Protein AF-A0A9P4KCJ0-F1 (afdb_monomer_lite)

Radius of gyration: 20.15 Å; chains: 1; bounding box: 47×46×48 Å

Foldseek 3Di:
DQWKDKDFDPDDPPDDDDDDDDTDGPDDDDDDPWDWDWFDDDDPDDDDDDDDDDDDQADVNDVLAHRNVVLVVVLVVVAQADEPPDDQQQVFLDPPRHDQQVLLFDDLVSRDWADGNPRDIDSSSPHPVNVVVSCVSSVHYYDYDDDDPDDDPVRCVSVDDPDDPPPSVVNRVVVVDDDDDDDHDIIMIDTD

Structure (mmCIF, N/CA/C/O backbone):
data_AF-A0A9P4KCJ0-F1
#
_entry.id   AF-A0A9P4KCJ0-F1
#
loop_
_atom_site.group_PDB
_atom_site.id
_atom_site.type_symbol
_atom_site.label_atom_id
_atom_site.label_alt_id
_atom_site.label_comp_id
_atom_site.label_asym_id
_atom_site.label_entity_id
_atom_site.label_seq_id
_atom_site.pdbx_PDB_ins_code
_atom_site.Cartn_x
_atom_site.Cartn_y
_atom_site.Cartn_z
_atom_site.occupancy
_atom_site.B_iso_or_equiv
_atom_site.auth_seq_id
_atom_site.auth_comp_id
_atom_site.auth_asym_id
_atom_site.auth_atom_id
_atom_site.pdbx_PDB_model_num
ATOM 1 N N . MET A 1 1 ? 22.077 -10.490 -1.089 1.00 61.84 1 MET A N 1
ATOM 2 C CA . MET A 1 1 ? 21.039 -11.107 -1.934 1.00 61.84 1 MET A CA 1
ATOM 3 C C . MET A 1 1 ? 20.254 -12.109 -1.106 1.00 61.84 1 MET A C 1
ATOM 5 O O . MET A 1 1 ? 20.818 -13.106 -0.649 1.00 61.84 1 MET A O 1
ATOM 9 N N . LEU A 1 2 ? 19.007 -11.752 -0.810 1.00 78.44 2 LEU A N 1
ATOM 10 C CA . LEU A 1 2 ? 18.065 -12.502 0.031 1.00 78.44 2 LEU A CA 1
ATOM 11 C C . LEU A 1 2 ? 17.101 -13.345 -0.793 1.00 78.44 2 LEU A C 1
ATOM 13 O O . LEU A 1 2 ? 16.672 -14.399 -0.349 1.00 78.44 2 LEU A O 1
ATOM 17 N N . GLY A 1 3 ? 16.820 -12.888 -2.003 1.00 82.94 3 GLY A N 1
ATOM 18 C CA . GLY A 1 3 ? 16.066 -13.578 -3.029 1.00 82.94 3 GLY A CA 1
ATOM 19 C C . GLY A 1 3 ? 16.117 -12.736 -4.296 1.00 82.94 3 GLY A C 1
ATOM 20 O O . GLY A 1 3 ? 16.389 -11.529 -4.233 1.00 82.94 3 GLY A O 1
ATOM 21 N N . SER A 1 4 ? 15.877 -13.378 -5.430 1.00 86.25 4 SER A N 1
ATOM 22 C CA . SER A 1 4 ? 15.763 -12.704 -6.714 1.00 86.25 4 SER A CA 1
ATOM 23 C C . SER A 1 4 ? 14.747 -13.398 -7.607 1.00 86.25 4 SER A C 1
ATOM 25 O O . SER A 1 4 ? 14.396 -14.565 -7.409 1.00 86.25 4 SER A O 1
ATOM 27 N N . VAL A 1 5 ? 14.237 -12.657 -8.584 1.00 86.19 5 VAL A N 1
ATOM 28 C CA . VAL A 1 5 ? 13.378 -13.200 -9.636 1.00 86.19 5 VAL A CA 1
ATOM 29 C C . VAL A 1 5 ? 13.796 -12.615 -10.976 1.00 86.19 5 VAL A C 1
ATOM 31 O O . VAL A 1 5 ? 13.931 -11.401 -11.122 1.00 86.19 5 VAL A O 1
ATOM 34 N N . GLY A 1 6 ? 14.016 -13.499 -11.948 1.00 85.81 6 GLY A N 1
ATOM 35 C CA . GLY A 1 6 ? 14.163 -13.133 -13.351 1.00 85.81 6 GLY A CA 1
ATOM 36 C C . GLY A 1 6 ? 12.787 -13.054 -14.008 1.00 85.81 6 GLY A C 1
ATOM 37 O O . GLY A 1 6 ? 11.997 -13.993 -13.925 1.00 85.81 6 GLY A O 1
ATOM 38 N N . VAL A 1 7 ? 12.493 -11.932 -14.646 1.00 82.50 7 VAL A N 1
ATOM 39 C CA . VAL A 1 7 ? 11.223 -11.586 -15.276 1.00 82.50 7 VAL A CA 1
ATOM 40 C C . VAL A 1 7 ? 11.483 -11.133 -16.696 1.00 82.50 7 VAL A C 1
ATOM 42 O O . VAL A 1 7 ? 11.923 -10.019 -16.918 1.00 82.50 7 VAL A O 1
ATOM 45 N N . ALA A 1 8 ? 11.126 -11.953 -17.668 1.00 81.75 8 ALA A N 1
ATOM 46 C CA . ALA A 1 8 ? 10.916 -11.558 -19.056 1.00 81.75 8 ALA A CA 1
ATOM 47 C C . ALA A 1 8 ? 10.237 -10.173 -19.214 1.00 81.75 8 ALA A C 1
ATOM 49 O O . ALA A 1 8 ? 9.017 -10.073 -19.092 1.00 81.75 8 ALA A O 1
ATOM 50 N N . SER A 1 9 ? 10.994 -9.117 -19.531 1.00 77.94 9 SER A N 1
ATOM 51 C CA . SER A 1 9 ? 10.459 -7.865 -20.075 1.00 77.94 9 SER A CA 1
ATOM 52 C C . SER A 1 9 ? 9.714 -8.145 -21.365 1.00 77.94 9 SER A C 1
ATOM 54 O O . SER A 1 9 ? 10.171 -8.888 -22.219 1.00 77.94 9 SER A O 1
ATOM 56 N N . LYS A 1 10 ? 8.577 -7.499 -21.549 1.00 80.94 10 LYS A N 1
ATOM 57 C CA . LYS A 1 10 ? 7.897 -7.393 -22.841 1.00 80.94 10 LYS A CA 1
ATOM 58 C C . LYS A 1 10 ? 7.801 -5.938 -23.287 1.00 80.94 10 LYS A C 1
ATOM 60 O O . LYS A 1 10 ? 7.078 -5.637 -24.230 1.00 80.94 10 LYS A O 1
ATOM 65 N N . ALA A 1 11 ? 8.519 -5.044 -22.600 1.00 80.81 11 ALA A N 1
ATOM 66 C CA . ALA A 1 11 ? 8.380 -3.609 -22.757 1.00 80.81 11 ALA A CA 1
ATOM 67 C C . ALA A 1 11 ? 8.664 -3.178 -24.200 1.00 80.81 11 ALA A C 1
ATOM 69 O O . ALA A 1 11 ? 9.725 -3.441 -24.771 1.00 80.81 11 ALA A O 1
ATOM 70 N N . THR A 1 12 ? 7.705 -2.467 -24.771 1.00 83.31 12 THR A N 1
ATOM 71 C CA . THR A 1 12 ? 7.774 -1.844 -26.089 1.00 83.31 12 THR A CA 1
ATOM 72 C C . THR A 1 12 ? 7.893 -0.335 -25.912 1.00 83.31 12 THR A C 1
ATOM 74 O O . THR A 1 12 ? 7.368 0.266 -24.973 1.00 83.31 12 THR A O 1
ATOM 77 N N . ARG A 1 13 ? 8.626 0.321 -26.817 1.00 83.50 13 ARG A N 1
ATOM 78 C CA . ARG A 1 13 ? 8.803 1.774 -26.744 1.00 83.50 13 ARG A CA 1
ATOM 79 C C . ARG A 1 13 ? 7.445 2.474 -26.859 1.00 83.50 13 ARG A C 1
ATOM 81 O O . ARG A 1 13 ? 6.777 2.342 -27.878 1.00 83.50 13 ARG A O 1
ATOM 88 N N . GLY A 1 14 ? 7.128 3.307 -25.869 1.00 85.31 14 GLY A N 1
ATOM 89 C CA . GLY A 1 14 ? 5.922 4.137 -25.858 1.00 85.31 14 GLY A CA 1
ATOM 90 C C . GLY A 1 14 ? 4.687 3.461 -25.265 1.00 85.31 14 GLY A C 1
ATOM 91 O O . GLY A 1 14 ? 3.635 4.095 -25.235 1.00 85.31 14 GLY A O 1
ATOM 92 N N . GLU A 1 15 ? 4.802 2.227 -24.769 1.00 87.06 15 GLU A N 1
ATOM 93 C CA . GLU A 1 15 ? 3.713 1.527 -24.088 1.00 87.06 15 GLU A CA 1
ATOM 94 C C . GLU A 1 15 ? 4.096 1.248 -22.631 1.00 87.06 15 GLU A C 1
ATOM 96 O O . GLU A 1 15 ? 5.215 0.832 -22.330 1.00 87.06 15 GLU A O 1
ATOM 101 N N . MET A 1 16 ? 3.154 1.486 -21.718 1.00 82.81 16 MET A N 1
ATOM 102 C CA . MET A 1 16 ? 3.296 1.100 -20.316 1.00 82.81 16 MET A CA 1
ATOM 103 C C . MET A 1 16 ? 2.910 -0.367 -20.157 1.00 82.81 16 MET A C 1
ATOM 105 O O . MET A 1 16 ? 1.877 -0.792 -20.677 1.00 82.81 16 MET A O 1
ATOM 109 N N . MET A 1 17 ? 3.716 -1.123 -19.416 1.00 86.50 17 MET A N 1
ATOM 110 C CA . MET A 1 17 ? 3.435 -2.518 -19.093 1.00 86.50 17 MET A CA 1
ATOM 111 C C . MET A 1 17 ? 3.568 -2.762 -17.598 1.00 86.50 17 MET A C 1
ATOM 113 O O . MET A 1 17 ? 4.541 -2.332 -16.978 1.00 86.50 17 MET A O 1
ATOM 117 N N . ASP A 1 18 ? 2.602 -3.498 -17.061 1.00 85.50 18 ASP A N 1
ATOM 118 C CA . ASP A 1 18 ? 2.559 -3.874 -15.657 1.00 85.50 18 ASP A CA 1
ATOM 119 C C . ASP A 1 18 ? 3.253 -5.229 -15.465 1.00 85.50 18 ASP A C 1
ATOM 121 O O . ASP A 1 18 ? 3.044 -6.169 -16.236 1.00 85.50 18 ASP A O 1
ATOM 125 N N . TYR A 1 19 ? 4.063 -5.341 -14.412 1.00 85.31 19 TYR A N 1
ATOM 126 C CA . TYR A 1 19 ? 4.725 -6.585 -14.025 1.00 85.31 19 TYR A CA 1
ATOM 127 C C . TYR A 1 19 ? 4.349 -6.930 -12.587 1.00 85.31 19 TYR A C 1
ATOM 129 O O . TYR A 1 19 ? 4.562 -6.130 -11.678 1.00 85.31 19 TYR A O 1
ATOM 137 N N . LEU A 1 20 ? 3.821 -8.138 -12.385 1.00 85.31 20 LEU A N 1
ATOM 138 C CA . LEU A 1 20 ? 3.510 -8.688 -11.069 1.00 85.31 20 LEU A CA 1
ATOM 139 C C . LEU A 1 20 ? 4.213 -10.035 -10.907 1.00 85.31 20 LEU A C 1
ATOM 141 O O . LEU A 1 20 ? 4.031 -10.946 -11.711 1.00 85.31 20 LEU A O 1
ATOM 145 N N . PHE A 1 21 ? 5.007 -10.164 -9.854 1.00 86.19 21 PHE A N 1
ATOM 146 C CA . PHE A 1 21 ? 5.760 -11.374 -9.536 1.00 86.19 21 PHE A CA 1
ATOM 147 C C . PHE A 1 21 ? 5.919 -11.488 -8.020 1.00 86.19 21 PHE A C 1
ATOM 149 O O . PHE A 1 21 ? 5.812 -10.511 -7.279 1.00 86.19 21 PHE A O 1
ATOM 156 N N . THR A 1 22 ? 6.176 -12.704 -7.550 1.00 85.81 22 THR A N 1
ATOM 157 C CA . THR A 1 22 ? 6.411 -12.988 -6.134 1.00 85.81 22 THR A CA 1
ATOM 158 C C . THR A 1 22 ? 7.899 -13.182 -5.891 1.00 85.81 22 THR A C 1
ATOM 160 O O . THR A 1 22 ? 8.511 -14.084 -6.458 1.00 85.81 22 THR A O 1
ATOM 163 N N . LEU A 1 23 ? 8.469 -12.364 -5.009 1.00 85.31 23 LEU A N 1
ATOM 164 C CA . LEU A 1 23 ? 9.817 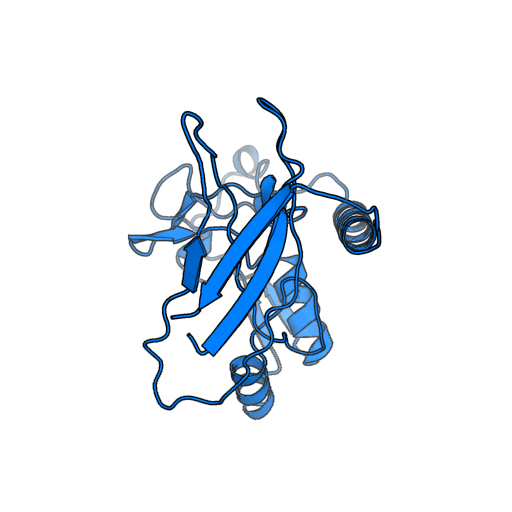-12.566 -4.487 1.00 85.31 23 LEU A CA 1
ATOM 165 C C . LEU A 1 23 ? 9.751 -13.514 -3.289 1.00 85.31 23 LEU A C 1
ATOM 167 O O . LEU A 1 23 ? 9.031 -13.262 -2.324 1.00 85.31 23 LEU A O 1
ATOM 171 N N . THR A 1 24 ? 10.501 -14.613 -3.355 1.00 85.56 24 THR A N 1
ATOM 172 C CA . THR A 1 24 ? 10.647 -15.549 -2.234 1.00 85.56 24 THR A CA 1
ATOM 173 C C . THR A 1 24 ? 12.043 -15.391 -1.658 1.00 85.56 24 THR A C 1
ATOM 175 O O . THR A 1 24 ? 13.026 -15.542 -2.378 1.00 85.56 24 THR A O 1
ATOM 178 N N . SER A 1 25 ? 12.131 -15.077 -0.366 1.00 86.19 25 SER A N 1
ATOM 179 C CA . SER A 1 25 ? 13.420 -15.039 0.323 1.00 86.19 25 SER A CA 1
ATOM 180 C C . SER A 1 25 ? 13.956 -16.462 0.480 1.00 86.19 25 SER A C 1
ATOM 182 O O . SER A 1 25 ? 13.258 -17.336 0.992 1.00 86.19 25 SER A O 1
ATOM 184 N N . GLU A 1 26 ? 15.194 -16.696 0.064 1.00 86.62 26 GLU A N 1
ATOM 185 C CA . GLU A 1 26 ? 15.893 -17.980 0.197 1.00 86.62 26 GLU A CA 1
ATOM 186 C C . GLU A 1 26 ? 16.438 -18.196 1.613 1.00 86.62 26 GLU A C 1
ATOM 188 O O . GLU A 1 26 ? 16.715 -19.321 2.029 1.00 86.62 26 GLU A O 1
ATOM 193 N N . LYS A 1 27 ? 16.610 -17.103 2.359 1.00 84.44 27 LYS A N 1
ATOM 194 C CA . LYS A 1 27 ? 17.095 -17.107 3.737 1.00 84.44 27 LYS A CA 1
ATOM 195 C C . LYS A 1 27 ? 16.467 -15.979 4.538 1.00 84.44 27 LYS A C 1
ATOM 197 O O . LYS A 1 27 ? 16.116 -14.934 3.991 1.00 84.44 27 LYS A O 1
ATOM 202 N N . GLU A 1 28 ? 16.377 -16.181 5.842 1.00 83.56 28 GLU A N 1
ATOM 203 C CA . GLU A 1 28 ? 16.094 -15.105 6.783 1.00 83.56 28 GLU A CA 1
ATOM 204 C C . GLU A 1 28 ? 17.396 -14.368 7.110 1.00 83.56 28 GLU A C 1
ATOM 206 O O . GLU A 1 28 ? 18.467 -14.971 7.217 1.00 83.56 28 GLU A O 1
ATOM 211 N N . VAL A 1 29 ? 17.307 -13.051 7.247 1.00 82.38 29 VAL A N 1
ATOM 212 C CA . VAL A 1 29 ? 18.406 -12.204 7.711 1.00 82.38 29 VAL A CA 1
ATOM 213 C C . VAL A 1 29 ? 17.922 -11.326 8.844 1.00 82.38 29 VAL A C 1
ATOM 215 O O . VAL A 1 29 ? 16.787 -10.854 8.851 1.00 82.38 29 VAL A O 1
ATOM 218 N N . GLU A 1 30 ? 18.811 -11.110 9.804 1.00 82.06 30 GLU A N 1
ATOM 219 C CA . GLU A 1 30 ? 18.562 -10.201 10.909 1.00 82.06 30 GLU A CA 1
ATOM 220 C C . GLU A 1 30 ? 18.734 -8.746 10.457 1.00 82.06 30 GLU A C 1
ATOM 222 O O . GLU A 1 30 ? 19.684 -8.398 9.755 1.00 82.06 30 GLU A O 1
ATOM 227 N N . GLY A 1 31 ? 17.830 -7.880 10.916 1.00 82.38 31 GLY A N 1
ATOM 228 C CA . GLY A 1 31 ? 17.873 -6.443 10.656 1.00 82.38 31 GLY A CA 1
ATOM 229 C C . GLY A 1 31 ? 16.955 -5.978 9.524 1.00 82.38 31 GLY A C 1
ATOM 230 O O . GLY A 1 31 ? 16.383 -6.760 8.770 1.00 82.38 31 GLY A O 1
ATOM 231 N N . VAL A 1 32 ? 16.791 -4.656 9.438 1.00 83.81 32 VAL A N 1
ATOM 232 C CA . VAL A 1 32 ? 15.853 -3.988 8.514 1.00 83.81 32 VAL A CA 1
ATOM 233 C C . VAL A 1 32 ? 16.538 -3.360 7.296 1.00 83.81 32 VAL A C 1
ATOM 235 O O . VAL A 1 32 ? 15.867 -2.831 6.417 1.00 83.81 32 VAL A O 1
ATOM 238 N N . ASN A 1 33 ? 17.872 -3.395 7.238 1.00 86.94 33 ASN A N 1
ATOM 239 C CA . ASN A 1 33 ? 18.650 -2.771 6.169 1.00 86.94 33 ASN A CA 1
ATOM 240 C C . ASN A 1 33 ? 18.813 -3.717 4.971 1.00 86.94 33 ASN A C 1
ATOM 242 O O . ASN A 1 33 ? 19.910 -4.206 4.712 1.00 86.94 33 ASN A O 1
ATOM 246 N N . ASN A 1 34 ? 17.702 -3.974 4.282 1.00 86.00 34 ASN A N 1
ATOM 247 C CA . ASN A 1 34 ? 17.622 -4.894 3.148 1.00 86.00 34 ASN A CA 1
ATOM 248 C C . ASN A 1 34 ? 17.100 -4.130 1.917 1.00 86.00 34 ASN A C 1
ATOM 250 O O . ASN A 1 34 ? 15.883 -4.038 1.725 1.00 86.00 34 ASN A O 1
ATOM 254 N N . PRO A 1 35 ? 17.980 -3.481 1.136 1.00 85.56 35 PRO A N 1
ATOM 255 C CA . PRO A 1 35 ? 17.567 -2.682 -0.010 1.00 85.56 35 PRO A CA 1
ATOM 256 C C . PRO A 1 35 ? 16.895 -3.513 -1.108 1.00 85.56 35 PRO A C 1
ATOM 258 O O . PRO A 1 35 ? 17.355 -4.587 -1.491 1.00 85.56 35 PRO A O 1
ATOM 261 N N . PHE A 1 36 ? 15.820 -2.960 -1.666 1.00 84.94 36 PHE A N 1
ATOM 262 C CA . PHE A 1 36 ? 15.227 -3.429 -2.913 1.00 84.94 36 PHE A CA 1
ATOM 263 C C . PHE A 1 36 ? 15.976 -2.810 -4.097 1.00 84.94 36 PHE A C 1
ATOM 265 O O . PHE A 1 36 ? 16.203 -1.599 -4.130 1.00 84.94 36 PHE A O 1
ATOM 272 N N . SER A 1 37 ? 16.357 -3.634 -5.066 1.00 86.19 37 SER A N 1
ATOM 273 C CA . SER A 1 37 ? 17.103 -3.228 -6.252 1.00 86.19 37 SER A CA 1
ATOM 274 C C . SER A 1 37 ? 16.519 -3.841 -7.522 1.00 86.19 37 SER A C 1
ATOM 276 O O . SER A 1 37 ? 16.040 -4.972 -7.540 1.00 86.19 37 SER A O 1
ATOM 278 N N . ILE A 1 38 ? 16.571 -3.063 -8.599 1.00 85.44 38 ILE A N 1
ATOM 279 C CA . ILE A 1 38 ? 16.164 -3.477 -9.940 1.00 85.44 38 ILE A CA 1
ATOM 280 C C . ILE A 1 38 ? 17.418 -3.528 -10.799 1.00 85.44 38 ILE A C 1
ATOM 282 O O . ILE A 1 38 ? 18.127 -2.524 -10.894 1.00 85.44 38 ILE A O 1
ATOM 286 N N . THR A 1 39 ? 17.694 -4.676 -11.412 1.00 85.81 39 THR A N 1
ATOM 287 C CA . THR A 1 39 ? 18.865 -4.884 -12.263 1.00 85.81 39 THR A CA 1
ATOM 288 C C . THR A 1 39 ? 18.420 -5.280 -13.671 1.00 85.81 39 THR A C 1
ATOM 290 O O . THR A 1 39 ? 17.513 -6.082 -13.889 1.00 85.81 39 THR A O 1
ATOM 293 N N . PHE A 1 40 ? 19.015 -4.654 -14.679 1.00 82.81 40 PHE A N 1
ATOM 294 C CA . PHE A 1 40 ? 18.687 -4.930 -16.072 1.00 82.81 40 PHE A CA 1
ATOM 295 C C . PHE A 1 40 ? 19.918 -4.711 -16.939 1.00 82.81 40 PHE A C 1
ATOM 297 O O . PHE A 1 40 ? 20.656 -3.743 -16.754 1.00 82.81 40 PHE A O 1
ATOM 304 N N . ASP A 1 41 ? 20.114 -5.606 -17.901 1.00 79.56 41 ASP A N 1
ATOM 305 C CA . ASP A 1 41 ? 21.178 -5.485 -18.885 1.00 79.56 41 ASP A CA 1
ATOM 306 C C . ASP A 1 41 ? 20.628 -4.779 -20.123 1.00 79.56 41 ASP A C 1
ATOM 308 O O . ASP A 1 41 ? 19.810 -5.320 -20.869 1.00 79.56 41 ASP A O 1
ATOM 312 N N . VAL A 1 42 ? 21.082 -3.550 -20.354 1.00 71.50 42 VAL A N 1
ATOM 313 C CA . VAL A 1 42 ? 20.804 -2.806 -21.585 1.00 71.50 42 VAL A CA 1
ATOM 314 C C . VAL A 1 42 ? 22.115 -2.481 -22.281 1.00 71.50 42 VAL A C 1
ATOM 316 O O . VAL A 1 42 ? 23.054 -2.001 -21.654 1.00 71.50 42 VAL A O 1
ATOM 319 N N . ALA A 1 43 ? 22.184 -2.757 -23.584 1.00 70.44 43 ALA A N 1
ATOM 320 C CA . ALA A 1 43 ? 23.329 -2.368 -24.401 1.00 70.44 43 ALA A CA 1
ATOM 321 C C . ALA A 1 43 ? 23.296 -0.851 -24.671 1.00 70.44 43 ALA A C 1
ATOM 323 O O . ALA A 1 43 ? 23.972 -0.088 -23.992 1.00 70.44 43 ALA A O 1
ATOM 324 N N . ASP A 1 44 ? 22.447 -0.417 -25.610 1.00 70.75 44 ASP A N 1
ATOM 325 C CA . ASP A 1 44 ? 22.353 0.979 -26.076 1.00 70.75 44 ASP A CA 1
ATOM 326 C C . ASP A 1 44 ? 20.935 1.573 -25.909 1.00 70.75 44 ASP A C 1
ATOM 328 O O . ASP A 1 44 ? 20.543 2.515 -26.603 1.00 70.75 44 ASP A O 1
ATOM 332 N N . SER A 1 45 ? 20.118 1.001 -25.021 1.00 75.19 45 SER A N 1
ATOM 333 C CA . SER A 1 45 ? 18.722 1.402 -24.787 1.00 75.19 45 SER A CA 1
ATOM 334 C C . SER A 1 45 ? 18.479 1.860 -23.350 1.00 75.19 45 SER A C 1
ATOM 336 O O . SER A 1 45 ? 19.227 1.512 -22.444 1.00 75.19 45 SER A O 1
ATOM 338 N N . SER A 1 46 ? 17.399 2.609 -23.131 1.00 79.69 46 SER A N 1
ATOM 339 C CA . SER A 1 46 ? 16.923 3.013 -21.804 1.00 79.69 46 SER A CA 1
ATOM 340 C C . SER A 1 46 ? 15.569 2.375 -21.490 1.00 79.69 46 SER A C 1
ATOM 342 O O . SER A 1 46 ? 14.783 2.106 -22.402 1.00 79.69 46 SER A O 1
ATOM 344 N N . LEU A 1 47 ? 15.302 2.162 -20.202 1.00 83.00 47 LEU A N 1
ATOM 345 C CA . LEU A 1 47 ? 14.004 1.754 -19.671 1.00 83.00 47 LEU A CA 1
ATOM 346 C C . LEU A 1 47 ? 13.517 2.816 -18.688 1.00 83.00 47 LEU A C 1
ATOM 348 O O . LEU A 1 47 ? 14.292 3.281 -17.851 1.00 83.00 47 LEU A O 1
ATOM 352 N N . ASP A 1 48 ? 12.237 3.159 -18.790 1.00 86.12 48 ASP A N 1
ATOM 353 C CA . ASP A 1 48 ? 11.557 4.034 -17.844 1.00 86.12 48 ASP A CA 1
ATOM 354 C C . ASP A 1 48 ? 10.729 3.170 -16.891 1.00 86.12 48 ASP A C 1
ATOM 356 O O . ASP A 1 48 ? 9.976 2.296 -17.324 1.00 86.12 48 ASP A O 1
ATOM 360 N N . PHE A 1 49 ? 10.865 3.416 -15.590 1.00 86.75 49 PHE A N 1
ATOM 361 C CA . PHE A 1 49 ? 10.101 2.724 -14.557 1.00 86.75 49 PHE A CA 1
ATOM 362 C C . PHE A 1 49 ? 9.149 3.700 -13.879 1.00 86.75 49 PHE A C 1
ATOM 364 O O . PHE A 1 49 ? 9.506 4.846 -13.604 1.00 86.75 49 PHE A O 1
ATOM 371 N N . ASN A 1 50 ? 7.946 3.230 -13.569 1.00 86.50 50 ASN A N 1
ATOM 372 C CA . ASN A 1 50 ? 6.964 3.984 -12.805 1.00 86.50 50 ASN A CA 1
ATOM 373 C C . ASN A 1 50 ? 6.178 3.036 -11.891 1.00 86.50 50 ASN A C 1
ATOM 375 O O . ASN A 1 50 ? 6.084 1.848 -12.188 1.00 86.50 50 ASN A O 1
ATOM 379 N N . LEU A 1 51 ? 5.622 3.567 -10.797 1.00 85.69 51 LEU A N 1
ATOM 380 C CA . LEU A 1 51 ? 4.774 2.837 -9.839 1.00 85.69 51 LEU A CA 1
ATOM 381 C C . LEU A 1 51 ? 5.392 1.524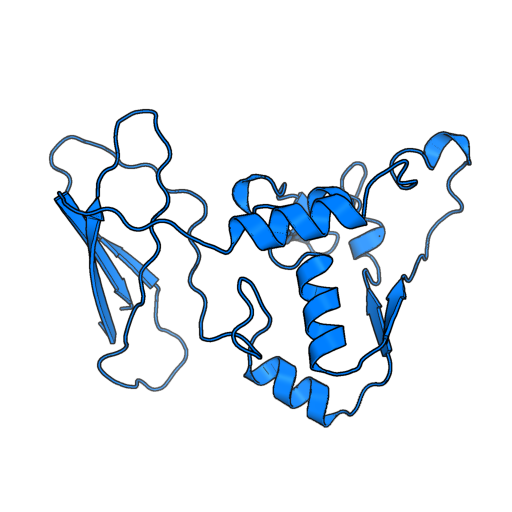 -9.330 1.00 85.69 51 LEU A C 1
ATOM 383 O O . LEU A 1 51 ? 4.767 0.467 -9.328 1.00 85.69 51 LEU A O 1
ATOM 387 N N . ILE A 1 52 ? 6.644 1.603 -8.883 1.00 87.50 52 ILE A N 1
ATOM 388 C CA . ILE A 1 52 ? 7.334 0.469 -8.269 1.00 87.50 52 ILE A CA 1
ATOM 389 C C . ILE A 1 52 ? 6.761 0.245 -6.866 1.00 87.50 52 ILE A C 1
ATOM 391 O O . ILE A 1 52 ? 6.912 1.101 -5.995 1.00 87.50 52 ILE A O 1
ATOM 395 N N . GLY A 1 53 ? 6.155 -0.921 -6.640 1.00 84.69 53 GLY A N 1
ATOM 396 C CA . GLY A 1 53 ? 5.636 -1.340 -5.340 1.00 84.69 53 GLY A CA 1
ATOM 397 C C . GLY A 1 53 ? 6.239 -2.668 -4.888 1.00 84.69 53 GLY A C 1
ATOM 398 O O . GLY A 1 53 ? 6.360 -3.605 -5.674 1.00 84.69 53 GLY A O 1
ATOM 399 N N . HIS A 1 54 ? 6.590 -2.764 -3.606 1.00 84.88 54 HIS A N 1
ATOM 400 C CA . HIS A 1 54 ? 6.989 -4.016 -2.968 1.00 84.88 54 HIS A CA 1
ATOM 401 C C . HIS A 1 54 ? 6.171 -4.201 -1.694 1.00 84.88 54 HIS A C 1
ATOM 403 O O . HIS A 1 54 ? 6.344 -3.485 -0.708 1.00 84.88 54 HIS A O 1
ATOM 409 N N . LEU A 1 55 ? 5.243 -5.150 -1.749 1.00 86.31 55 LEU A N 1
ATOM 410 C CA . LEU A 1 55 ? 4.247 -5.372 -0.715 1.00 86.31 55 LEU A CA 1
ATOM 411 C C . LEU A 1 55 ? 4.508 -6.728 -0.043 1.00 86.31 55 LEU A C 1
ATOM 413 O O . LEU A 1 55 ? 4.605 -7.738 -0.744 1.00 86.31 55 LEU A O 1
ATOM 417 N N . PRO A 1 56 ? 4.626 -6.786 1.298 1.00 87.75 56 PRO A N 1
ATOM 418 C CA . PRO A 1 56 ? 4.652 -8.058 2.010 1.00 87.75 56 PRO A CA 1
ATOM 419 C C . PRO A 1 56 ? 3.275 -8.735 1.937 1.00 87.75 56 PRO A C 1
ATOM 421 O O . PRO A 1 56 ? 2.320 -8.197 1.372 1.00 87.75 56 PRO A O 1
ATOM 424 N N . ARG A 1 57 ? 3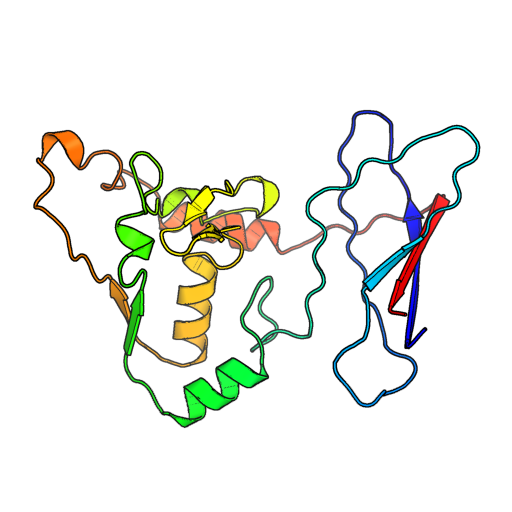.131 -9.909 2.567 1.00 88.50 57 ARG A N 1
ATOM 425 C CA . ARG A 1 57 ? 1.789 -10.452 2.810 1.00 88.50 57 ARG A CA 1
ATOM 426 C C . ARG A 1 57 ? 0.948 -9.437 3.582 1.00 88.50 57 ARG A C 1
ATOM 428 O O . ARG A 1 57 ? 1.384 -8.926 4.613 1.00 88.50 57 ARG A O 1
ATOM 435 N N . MET A 1 58 ? -0.255 -9.202 3.074 1.00 90.50 58 MET A N 1
ATOM 436 C CA . MET A 1 58 ? -1.217 -8.262 3.634 1.00 90.50 58 MET A CA 1
ATOM 437 C C . MET A 1 58 ? -2.210 -8.957 4.555 1.00 90.50 58 MET A C 1
ATOM 439 O O . MET A 1 58 ? -2.484 -10.154 4.416 1.00 90.50 58 MET A O 1
ATOM 443 N N . TYR A 1 59 ? -2.752 -8.192 5.497 1.00 93.50 59 TYR A N 1
ATOM 444 C CA . TYR A 1 59 ? -3.797 -8.643 6.402 1.00 93.50 59 TYR A CA 1
ATOM 445 C C . TYR A 1 59 ? -4.995 -9.185 5.613 1.00 93.50 59 TYR A C 1
ATOM 447 O O . TYR A 1 59 ? -5.375 -8.621 4.585 1.00 93.50 59 TYR A O 1
ATOM 455 N N . ASN A 1 60 ? -5.514 -10.342 6.035 1.00 91.50 60 ASN A N 1
ATOM 456 C CA . ASN A 1 60 ? -6.568 -11.098 5.346 1.00 91.50 60 ASN A CA 1
ATOM 457 C C . ASN A 1 60 ? -6.349 -11.323 3.836 1.00 91.50 60 ASN A C 1
ATOM 459 O O . ASN A 1 60 ? -7.305 -11.535 3.092 1.00 91.50 60 ASN A O 1
ATOM 463 N N . ASN A 1 61 ? -5.093 -11.321 3.371 1.00 88.81 61 ASN A N 1
ATOM 464 C CA . ASN A 1 61 ? -4.727 -11.431 1.954 1.00 88.81 61 ASN A CA 1
ATOM 465 C C . ASN A 1 61 ? -5.420 -10.384 1.061 1.00 88.81 61 ASN A C 1
ATOM 467 O O . ASN A 1 61 ? -5.678 -10.645 -0.116 1.00 88.81 61 ASN A O 1
ATOM 471 N N . ARG A 1 62 ? -5.737 -9.204 1.608 1.00 84.06 62 ARG A N 1
ATOM 472 C CA . ARG A 1 62 ? -6.351 -8.116 0.842 1.00 84.06 62 ARG A CA 1
ATOM 473 C C . ARG A 1 62 ? -5.343 -7.541 -0.165 1.00 84.06 62 ARG A C 1
ATOM 475 O O . ARG A 1 62 ? -4.218 -7.215 0.232 1.00 84.06 62 ARG A O 1
ATOM 482 N N . PRO A 1 63 ? -5.709 -7.392 -1.452 1.00 84.06 63 PRO A N 1
ATOM 483 C CA . PRO A 1 63 ? -4.876 -6.657 -2.398 1.00 84.06 63 PRO A CA 1
ATOM 484 C C . PRO A 1 63 ? -4.751 -5.203 -1.930 1.00 84.06 63 PRO A C 1
ATOM 486 O O . PRO A 1 63 ? -5.737 -4.626 -1.482 1.00 84.06 63 PRO A O 1
ATOM 489 N N . ASN A 1 64 ? -3.543 -4.631 -2.003 1.00 86.31 64 ASN A N 1
ATOM 490 C CA . ASN A 1 64 ? -3.263 -3.270 -1.522 1.00 86.31 64 ASN A CA 1
ATOM 491 C C . ASN A 1 64 ? -3.734 -3.019 -0.067 1.00 86.31 64 ASN A C 1
ATOM 493 O O . ASN A 1 64 ? -4.195 -1.936 0.280 1.00 86.31 64 ASN A O 1
ATOM 497 N N . GLY A 1 65 ? -3.685 -4.060 0.770 1.00 88.00 65 GLY A N 1
ATOM 498 C CA . GLY A 1 65 ? -4.224 -4.035 2.126 1.00 88.00 65 GLY A CA 1
ATOM 499 C C . GLY A 1 65 ? -3.277 -3.469 3.183 1.00 88.00 65 GLY A C 1
ATOM 500 O O . GLY A 1 65 ? -2.240 -2.869 2.903 1.00 88.00 65 GLY A O 1
ATOM 501 N N . MET A 1 66 ? -3.642 -3.707 4.440 1.00 92.56 66 MET A N 1
ATOM 502 C CA . MET A 1 66 ? -2.863 -3.278 5.599 1.00 92.56 66 MET A CA 1
ATOM 503 C C . MET A 1 66 ? -1.789 -4.301 5.966 1.00 92.56 66 MET A C 1
ATOM 505 O O . MET A 1 66 ? -1.929 -5.504 5.729 1.00 92.56 66 MET A O 1
ATOM 509 N N . ARG A 1 67 ? -0.725 -3.833 6.622 1.00 94.81 67 ARG A N 1
ATOM 510 C CA . ARG A 1 67 ? 0.300 -4.724 7.171 1.00 94.81 67 ARG A CA 1
ATOM 511 C C . ARG A 1 67 ? -0.278 -5.619 8.267 1.00 94.81 67 ARG A C 1
ATOM 513 O O . ARG A 1 67 ? -0.978 -5.147 9.160 1.00 94.81 67 ARG A O 1
ATOM 520 N N . VAL A 1 68 ? 0.079 -6.901 8.217 1.00 95.31 68 VAL A N 1
ATOM 521 C CA . VAL A 1 68 ? -0.418 -7.934 9.142 1.00 95.31 68 VAL A CA 1
ATOM 522 C C . VAL A 1 68 ? -0.084 -7.619 10.600 1.00 95.31 68 VAL A C 1
ATOM 524 O O . VAL A 1 68 ? -0.939 -7.777 11.463 1.00 95.31 68 VAL A O 1
ATOM 527 N N . ASP A 1 69 ? 1.143 -7.177 10.875 1.00 94.94 69 ASP A N 1
ATOM 528 C CA . ASP A 1 69 ? 1.612 -6.893 12.234 1.00 94.94 69 ASP A CA 1
ATOM 529 C C . ASP A 1 69 ? 0.860 -5.719 12.868 1.00 94.94 69 ASP A C 1
ATOM 531 O O . ASP A 1 69 ? 0.353 -5.837 13.980 1.00 94.94 69 ASP A O 1
ATOM 535 N N . LEU A 1 70 ? 0.707 -4.616 12.134 1.00 9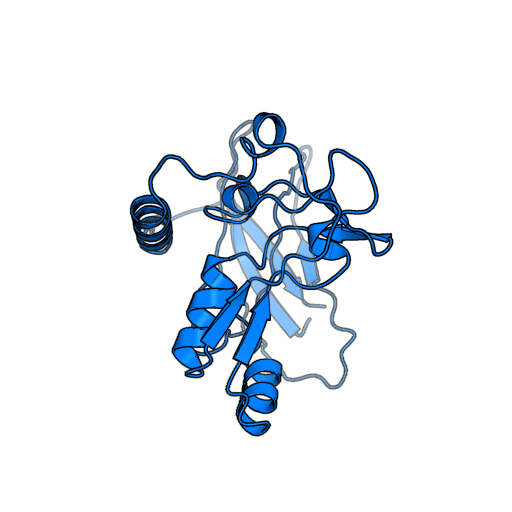5.38 70 LEU A N 1
ATOM 536 C CA . LEU A 1 70 ? -0.031 -3.445 12.610 1.00 95.38 70 LEU A CA 1
ATOM 537 C C . LEU A 1 70 ? -1.517 -3.742 12.829 1.00 95.38 70 LEU A C 1
ATOM 539 O O . LEU A 1 70 ? -2.088 -3.268 13.808 1.00 95.38 70 LEU A O 1
ATOM 543 N N . MET A 1 71 ? -2.137 -4.533 11.949 1.00 95.00 71 MET A N 1
ATOM 544 C CA . MET A 1 71 ? -3.536 -4.932 12.120 1.00 95.00 71 MET A CA 1
ATOM 545 C C . MET A 1 71 ? -3.730 -5.849 13.325 1.00 95.00 71 MET A C 1
ATOM 547 O O . MET A 1 71 ? -4.682 -5.656 14.072 1.00 95.00 71 MET A O 1
ATOM 551 N N . ALA A 1 72 ? -2.817 -6.794 13.562 1.00 95.12 72 ALA A N 1
ATOM 552 C CA . ALA A 1 72 ? -2.886 -7.668 14.731 1.00 95.12 72 ALA A CA 1
ATOM 553 C C . ALA A 1 72 ? -2.801 -6.875 16.047 1.00 95.12 72 ALA A C 1
ATOM 555 O O . ALA A 1 72 ? -3.581 -7.119 16.968 1.00 95.12 72 ALA A O 1
ATOM 556 N N . GLU A 1 73 ? -1.899 -5.892 16.126 1.00 96.38 73 GLU A N 1
ATOM 557 C CA . GLU A 1 73 ? -1.803 -5.003 17.291 1.00 96.38 73 GLU A CA 1
ATOM 558 C C . GLU A 1 73 ? -3.048 -4.114 17.431 1.00 96.38 73 GLU A C 1
ATOM 560 O O . GLU A 1 73 ? -3.574 -3.959 18.534 1.00 96.38 73 GLU A O 1
ATOM 565 N N . LEU A 1 74 ? -3.566 -3.570 16.322 1.00 93.88 74 LEU A N 1
ATOM 566 C CA . LEU A 1 74 ? -4.798 -2.779 16.321 1.00 93.88 74 LEU A CA 1
ATOM 567 C C . LEU A 1 74 ? -5.991 -3.595 16.835 1.00 93.88 74 LEU A C 1
ATOM 569 O O . LEU A 1 74 ? -6.739 -3.104 17.676 1.00 93.88 74 LEU A O 1
ATOM 573 N N . GLU A 1 75 ? -6.157 -4.838 16.389 1.00 93.69 75 GLU A N 1
ATOM 574 C CA . GLU A 1 75 ? -7.201 -5.739 16.889 1.00 93.69 75 GLU A CA 1
ATOM 575 C C . GLU A 1 75 ? -7.014 -6.085 18.365 1.00 93.69 75 GLU A C 1
ATOM 577 O O . GLU A 1 75 ? -7.993 -6.164 19.110 1.00 93.69 75 GLU A O 1
ATOM 582 N N . GLY A 1 76 ? -5.765 -6.220 18.817 1.00 95.38 76 GLY A N 1
ATOM 583 C CA . GLY A 1 76 ? -5.429 -6.423 20.225 1.00 95.38 76 GLY A CA 1
ATOM 584 C C . GLY A 1 76 ? -5.917 -5.296 21.142 1.00 95.38 76 GLY A C 1
ATOM 585 O O . GLY A 1 76 ? -6.211 -5.545 22.313 1.00 95.38 76 GLY A O 1
ATOM 586 N N . LEU A 1 77 ? -6.075 -4.073 20.620 1.00 95.38 77 LEU A N 1
ATOM 587 C CA . LEU A 1 77 ? -6.661 -2.942 21.351 1.00 95.38 77 LEU A CA 1
ATOM 588 C C . LEU A 1 77 ? -8.193 -3.022 21.467 1.00 95.38 77 LEU A C 1
ATOM 590 O O . LEU A 1 77 ? -8.777 -2.270 22.248 1.00 95.38 77 LEU A O 1
ATOM 594 N N . ASN A 1 78 ? -8.842 -3.909 20.707 1.00 93.31 78 ASN A N 1
ATOM 595 C CA . ASN A 1 78 ? -10.296 -4.041 20.592 1.00 93.31 78 ASN A CA 1
ATOM 596 C C . ASN A 1 78 ? -11.021 -2.692 20.356 1.00 93.31 78 ASN A C 1
ATOM 598 O O . ASN A 1 78 ? -11.921 -2.323 21.123 1.00 93.31 78 ASN A O 1
ATOM 602 N N . PRO A 1 79 ? -10.623 -1.914 19.330 1.00 91.38 79 PRO A N 1
ATOM 603 C CA . PRO A 1 79 ? -11.269 -0.651 19.010 1.00 91.38 79 PRO A CA 1
ATOM 604 C C . PRO A 1 79 ? -12.681 -0.898 18.476 1.00 91.38 79 PRO A C 1
ATOM 606 O O . PRO A 1 79 ? -12.924 -1.820 17.706 1.00 91.38 79 PRO A O 1
ATOM 609 N N . SER A 1 80 ? -13.619 -0.030 18.843 1.00 86.38 80 SER A N 1
ATOM 610 C CA . SER A 1 80 ? -14.964 -0.025 18.256 1.00 86.38 80 SER A CA 1
ATOM 611 C C . SER A 1 80 ? -15.090 0.937 17.074 1.00 86.38 80 SER A C 1
ATOM 613 O O . SER A 1 80 ? -16.037 0.842 16.301 1.00 86.38 80 SER A O 1
ATOM 615 N N . PHE A 1 81 ? -14.161 1.889 16.954 1.00 85.19 81 PHE A N 1
ATOM 616 C CA . PHE A 1 81 ? -14.271 3.025 16.046 1.00 85.19 81 PHE A CA 1
ATOM 617 C C . PHE A 1 81 ? -12.910 3.446 15.485 1.00 85.19 81 PHE A C 1
ATOM 619 O O . PHE A 1 81 ? -11.927 3.508 16.228 1.00 85.19 81 PHE A O 1
ATOM 626 N N . LEU A 1 82 ? -12.881 3.811 14.202 1.00 83.19 82 LEU A N 1
ATOM 627 C CA . LEU A 1 82 ? -11.738 4.420 13.527 1.00 83.19 82 LEU A CA 1
ATOM 628 C C . LEU A 1 82 ? -12.160 5.737 12.862 1.00 83.19 82 LEU A C 1
ATOM 630 O O . LEU A 1 82 ? -13.004 5.756 11.967 1.00 83.19 82 LEU A O 1
ATOM 634 N N . GLY A 1 83 ? -11.546 6.845 13.281 1.00 80.69 83 GLY A N 1
ATOM 635 C CA . GLY A 1 83 ? -11.755 8.153 12.657 1.00 80.69 83 GLY A CA 1
ATOM 636 C C . GLY A 1 83 ? -10.941 8.304 11.369 1.00 80.69 83 GLY A C 1
ATOM 637 O O . GLY A 1 83 ? -9.718 8.178 11.394 1.00 80.69 83 GLY A O 1
ATOM 638 N N . PHE A 1 84 ? -11.603 8.609 10.255 1.00 79.12 84 PHE A N 1
ATOM 639 C CA . PHE A 1 84 ? -11.001 8.770 8.930 1.00 79.12 84 PHE A CA 1
ATOM 640 C C . PHE A 1 84 ? -11.825 9.724 8.062 1.00 79.12 84 PHE A C 1
ATOM 642 O O . PHE A 1 84 ? -13.037 9.605 8.061 1.00 79.12 84 PHE A O 1
ATOM 649 N N . PRO A 1 85 ? -11.240 10.568 7.205 1.00 69.00 85 PRO A N 1
ATOM 650 C CA . PRO A 1 85 ? -9.841 10.957 7.150 1.00 69.00 85 PRO A CA 1
ATOM 651 C C . PRO A 1 85 ? -9.603 12.023 8.227 1.00 69.00 85 PRO A C 1
ATOM 653 O O . PRO A 1 85 ? -10.258 13.059 8.244 1.00 69.00 85 PRO A O 1
ATOM 656 N N . GLY A 1 86 ? -8.728 11.736 9.189 1.00 69.19 86 GLY A N 1
ATOM 657 C CA . GLY A 1 86 ? -8.597 12.563 10.390 1.00 69.19 86 GLY A CA 1
ATOM 658 C C . GLY A 1 86 ? -7.539 13.666 10.306 1.00 69.19 86 GLY A C 1
ATOM 659 O O . GLY A 1 86 ? -6.481 13.491 9.701 1.00 69.19 86 GLY A O 1
ATOM 660 N N . GLY A 1 87 ? -7.813 14.770 11.011 1.00 70.88 87 GLY A N 1
ATOM 661 C CA . GLY A 1 87 ? -6.890 15.874 11.296 1.00 70.88 87 GLY A CA 1
ATOM 662 C C . GLY A 1 87 ? -6.541 16.745 10.086 1.00 70.88 87 GLY A C 1
ATOM 663 O O . GLY A 1 87 ? -7.298 16.845 9.122 1.00 70.88 87 GLY A O 1
ATOM 664 N N . ASN A 1 88 ? -5.354 17.354 10.119 1.00 75.06 88 ASN A N 1
ATOM 665 C CA . ASN A 1 88 ? -4.873 18.274 9.079 1.00 75.06 88 ASN A CA 1
ATOM 666 C C . ASN A 1 88 ? -4.807 17.652 7.672 1.00 75.06 88 ASN A C 1
ATOM 668 O O . ASN A 1 88 ? -4.819 18.385 6.689 1.00 75.06 88 ASN A O 1
ATOM 672 N N . LYS A 1 89 ? -4.791 16.315 7.557 1.00 74.75 89 LYS A N 1
ATOM 673 C CA . LYS A 1 89 ? -4.841 15.605 6.270 1.00 74.75 89 LYS A CA 1
ATOM 674 C C . LYS A 1 89 ? -6.062 15.989 5.438 1.00 74.75 89 LYS A C 1
ATOM 676 O O . LYS A 1 89 ? -5.962 16.135 4.224 1.00 74.75 89 LYS A O 1
ATOM 681 N N . LEU A 1 90 ? -7.216 16.128 6.090 1.00 73.31 90 LEU A N 1
ATOM 682 C CA . LEU A 1 90 ? -8.453 16.507 5.418 1.00 73.31 90 LEU A CA 1
ATOM 683 C C . LEU A 1 90 ? -8.370 17.943 4.886 1.00 73.31 90 LEU A C 1
ATOM 685 O O . LEU A 1 90 ? -8.756 18.195 3.746 1.00 73.31 90 LEU A O 1
ATOM 689 N N . ALA A 1 91 ? -7.862 18.859 5.714 1.00 69.50 91 ALA A N 1
ATOM 690 C CA . ALA A 1 91 ? -7.764 20.280 5.393 1.00 69.50 91 ALA A CA 1
ATOM 691 C C . ALA A 1 91 ? -6.716 20.573 4.308 1.00 69.50 91 ALA A C 1
ATOM 693 O O . ALA A 1 91 ? -6.918 21.480 3.501 1.00 69.50 91 ALA A O 1
ATOM 694 N N . GLY A 1 92 ? -5.635 19.788 4.266 1.00 72.00 92 GLY A N 1
ATOM 695 C CA . GLY A 1 92 ? -4.478 20.088 3.429 1.00 72.00 92 GLY A CA 1
ATOM 696 C C . GLY A 1 92 ? -3.571 21.157 4.035 1.00 72.00 92 GLY A C 1
ATOM 697 O O . GLY A 1 92 ? -3.922 21.791 5.029 1.00 72.00 92 GLY A O 1
ATOM 698 N N . GLU A 1 93 ? -2.386 21.343 3.445 1.00 71.12 93 GLU A N 1
ATOM 699 C CA . GLU A 1 93 ? -1.476 22.435 3.832 1.00 71.12 93 GLU A CA 1
ATOM 700 C C . GLU A 1 93 ? -1.958 23.778 3.270 1.00 71.12 93 GLU A C 1
ATOM 702 O O . GLU A 1 93 ? -2.129 24.740 4.010 1.00 71.12 93 GLU A O 1
ATOM 707 N N . ASP A 1 94 ? -2.246 23.801 1.967 1.00 70.75 94 ASP A N 1
ATOM 708 C CA . AS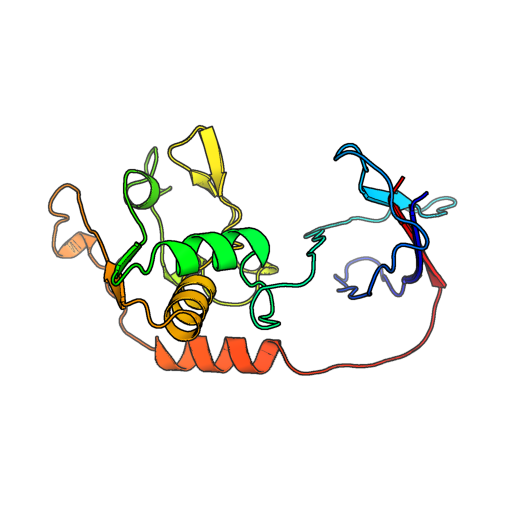P A 1 94 ? -2.695 24.968 1.211 1.00 70.75 94 ASP A CA 1
ATOM 709 C C . ASP A 1 94 ? -3.630 24.529 0.071 1.00 70.75 94 ASP A C 1
ATOM 711 O O . ASP A 1 94 ? -3.477 23.425 -0.464 1.00 70.75 94 ASP A O 1
ATOM 715 N N . PRO A 1 95 ? -4.576 25.372 -0.387 1.00 71.75 95 PRO A N 1
ATOM 716 C CA . PRO A 1 95 ? -5.309 25.112 -1.621 1.00 71.75 95 PRO A CA 1
ATOM 717 C C . PRO A 1 95 ? -4.351 24.926 -2.816 1.00 71.75 95 PRO A C 1
ATOM 719 O O . PRO A 1 95 ? -3.427 25.723 -2.979 1.00 71.75 95 PRO A O 1
ATOM 722 N N . PRO A 1 96 ? -4.576 23.937 -3.703 1.00 75.31 96 PRO A N 1
ATOM 723 C CA . PRO A 1 96 ? -5.749 23.062 -3.807 1.00 75.31 96 PRO A CA 1
ATOM 724 C C . PRO A 1 96 ? -5.601 21.694 -3.099 1.00 75.31 96 PRO A C 1
ATOM 726 O O . PRO A 1 96 ? -6.348 20.771 -3.421 1.00 75.31 96 PRO A O 1
ATOM 729 N N . TYR A 1 97 ? -4.642 21.529 -2.186 1.00 77.44 97 TYR A N 1
ATOM 730 C CA . TYR A 1 97 ? -4.175 20.238 -1.656 1.00 77.44 97 TYR A CA 1
ATOM 731 C C . TYR A 1 97 ? -4.971 19.700 -0.457 1.00 77.44 97 TYR A C 1
ATOM 733 O O . TYR A 1 97 ? -4.397 19.233 0.523 1.00 77.44 97 TYR A O 1
ATOM 741 N N . TYR A 1 98 ? -6.299 19.741 -0.532 1.00 76.19 98 TYR A N 1
ATOM 742 C CA . TYR A 1 98 ? -7.182 19.060 0.420 1.00 76.19 98 TYR A CA 1
ATOM 743 C C . TYR A 1 98 ? -7.483 17.629 -0.037 1.00 76.19 98 TYR A C 1
ATOM 745 O O . TYR A 1 98 ? -7.413 17.311 -1.228 1.00 76.19 98 TYR A O 1
ATOM 753 N N . LEU A 1 99 ? -7.867 16.757 0.899 1.00 77.50 99 LEU A N 1
ATOM 754 C CA . LEU A 1 99 ? -8.231 15.387 0.550 1.00 77.50 99 LEU A CA 1
ATOM 755 C C . LEU A 1 99 ? -9.510 15.365 -0.301 1.00 77.50 99 LEU A C 1
ATOM 757 O O . LEU A 1 99 ? -10.572 15.826 0.123 1.00 77.50 99 LEU A O 1
ATOM 761 N N . LYS A 1 100 ? -9.423 14.739 -1.474 1.00 79.25 100 LYS A N 1
ATOM 762 C CA . LYS A 1 100 ? -10.563 14.451 -2.346 1.00 79.25 100 LYS A CA 1
ATOM 763 C C . LYS A 1 100 ? -10.801 12.951 -2.382 1.00 79.25 100 LYS A C 1
ATOM 765 O O . LYS A 1 100 ? -10.010 12.192 -2.933 1.00 79.25 100 LYS A O 1
ATOM 770 N N . TRP A 1 101 ? -11.907 12.518 -1.789 1.00 76.88 101 TRP A N 1
ATOM 771 C CA . TRP A 1 101 ? -12.234 11.098 -1.630 1.00 76.88 101 TRP A CA 1
ATOM 772 C C . TRP A 1 101 ? -12.290 10.337 -2.973 1.00 76.88 101 TRP A C 1
ATOM 774 O O . TRP A 1 101 ? -11.986 9.151 -3.023 1.00 76.88 101 TRP A O 1
ATOM 784 N N . ASN A 1 102 ? -12.652 11.004 -4.071 1.00 75.94 102 ASN A N 1
ATOM 785 C CA . ASN A 1 102 ? -12.731 10.397 -5.400 1.00 75.94 102 ASN A CA 1
ATOM 786 C C . ASN A 1 102 ? -11.353 10.173 -6.041 1.00 75.94 102 ASN A C 1
ATOM 788 O O . ASN A 1 102 ? -11.238 9.333 -6.925 1.00 75.94 102 ASN A O 1
ATOM 792 N N . GLU A 1 103 ? -10.319 10.899 -5.606 1.00 83.62 103 GLU A N 1
ATOM 793 C CA . GLU A 1 103 ? -8.941 10.750 -6.104 1.00 83.62 103 GLU A CA 1
ATOM 794 C C . GLU A 1 103 ? -8.172 9.636 -5.366 1.00 83.62 103 GLU A C 1
ATOM 796 O O . GLU A 1 103 ? -7.057 9.290 -5.751 1.00 83.62 103 GLU A O 1
ATOM 801 N N . ILE A 1 104 ? -8.776 9.044 -4.327 1.00 83.25 104 ILE A N 1
ATOM 802 C CA . ILE A 1 104 ? -8.200 7.954 -3.521 1.00 83.25 104 ILE A CA 1
ATOM 803 C C . ILE A 1 104 ? -8.928 6.616 -3.723 1.00 83.25 104 ILE A C 1
ATOM 805 O O . ILE A 1 104 ? -8.819 5.711 -2.900 1.00 83.25 104 ILE A O 1
ATOM 809 N N . ILE A 1 105 ? -9.718 6.492 -4.790 1.00 83.75 105 ILE A N 1
ATOM 810 C CA . ILE A 1 105 ? -10.456 5.276 -5.155 1.00 83.75 105 ILE A CA 1
ATOM 811 C C . ILE A 1 105 ? -10.067 4.887 -6.583 1.00 83.75 105 ILE A C 1
ATOM 813 O O . ILE A 1 105 ? -9.784 5.745 -7.412 1.00 83.75 105 ILE A O 1
ATOM 817 N N . GLY A 1 106 ? -10.071 3.586 -6.879 1.00 82.62 106 GLY A N 1
ATOM 818 C CA . GLY A 1 106 ? -9.726 3.055 -8.199 1.00 82.62 106 GLY A CA 1
ATOM 819 C C . GLY A 1 106 ? -8.277 2.583 -8.285 1.00 82.62 106 GLY A C 1
ATOM 820 O O . GLY A 1 106 ? -7.657 2.279 -7.261 1.00 82.62 106 GLY A O 1
ATOM 821 N N . LEU A 1 107 ? -7.754 2.480 -9.508 1.00 84.00 107 LEU A N 1
ATOM 822 C CA . LEU A 1 107 ? -6.408 1.973 -9.776 1.00 84.00 107 LEU A CA 1
ATOM 823 C C . LEU A 1 107 ? -5.343 2.943 -9.264 1.00 84.00 107 LEU A C 1
ATOM 825 O O . LEU A 1 107 ? -5.459 4.145 -9.472 1.00 84.00 107 LEU A O 1
ATOM 829 N N . LEU A 1 108 ? -4.266 2.420 -8.671 1.00 85.19 108 LEU A N 1
ATOM 830 C CA . LEU A 1 108 ? -3.170 3.236 -8.128 1.00 85.19 108 LEU A CA 1
ATOM 831 C C . LEU A 1 108 ? -2.573 4.205 -9.157 1.00 85.19 108 LEU A C 1
ATOM 833 O O . LEU A 1 108 ? -2.261 5.339 -8.817 1.00 85.19 108 LEU A O 1
ATOM 837 N N . LYS A 1 109 ? -2.478 3.792 -10.427 1.00 83.81 109 LYS A N 1
ATOM 838 C CA . LYS A 1 109 ? -1.942 4.629 -11.513 1.00 83.81 109 LYS A CA 1
ATOM 839 C C . LYS A 1 109 ? -2.756 5.885 -11.815 1.00 83.81 109 LYS A C 1
ATOM 841 O O . LYS A 1 109 ? -2.217 6.824 -12.391 1.00 83.81 109 LYS A O 1
ATOM 846 N N . ASP A 1 110 ? -4.028 5.885 -11.429 1.00 86.62 110 ASP A N 1
ATOM 847 C CA . ASP A 1 110 ? -4.952 6.993 -11.650 1.00 86.62 110 ASP A CA 1
ATOM 848 C C . ASP A 1 110 ? -5.094 7.870 -10.391 1.00 86.62 110 ASP A C 1
ATOM 850 O O . ASP A 1 110 ? -5.755 8.909 -10.432 1.00 86.62 110 ASP A O 1
ATOM 854 N N . ARG A 1 111 ? -4.468 7.480 -9.268 1.00 87.69 111 ARG A N 1
ATOM 855 C CA . ARG A 1 111 ? -4.491 8.241 -8.014 1.00 87.69 111 ARG A CA 1
ATOM 856 C C . ARG A 1 111 ? -3.391 9.299 -8.031 1.00 87.69 111 ARG A C 1
ATOM 858 O O . ARG A 1 111 ? -2.208 9.002 -8.185 1.00 87.69 111 ARG A O 1
ATOM 865 N N . TYR A 1 112 ? -3.786 10.559 -7.874 1.00 85.19 112 TYR A N 1
ATOM 866 C CA . TYR A 1 112 ? -2.854 11.682 -7.909 1.00 85.19 112 TYR A CA 1
ATOM 867 C C . TYR A 1 112 ? -2.056 11.774 -6.604 1.00 85.19 112 TYR A C 1
ATOM 869 O O . TYR A 1 112 ? -2.639 11.797 -5.522 1.00 85.19 112 TYR A O 1
ATOM 877 N N . ARG A 1 113 ? -0.726 11.867 -6.700 1.00 85.38 113 ARG A N 1
ATOM 878 C CA . ARG A 1 113 ? 0.154 12.164 -5.562 1.00 85.38 113 ARG A CA 1
ATOM 879 C C . ARG A 1 113 ? 0.162 13.667 -5.295 1.00 85.38 113 ARG A C 1
ATOM 881 O O . ARG A 1 113 ? 0.354 14.442 -6.229 1.00 85.38 113 ARG A O 1
ATOM 888 N N . TYR A 1 114 ? 0.020 14.074 -4.037 1.00 83.12 114 TYR A N 1
ATOM 889 C CA . TYR A 1 114 ? -0.020 15.490 -3.660 1.00 83.12 114 TYR A CA 1
ATOM 890 C C . TYR A 1 114 ? 0.723 15.762 -2.342 1.00 83.12 114 TYR A C 1
ATOM 892 O O . TYR A 1 114 ? 0.811 14.857 -1.510 1.00 83.12 114 TYR A O 1
ATOM 900 N N . PRO A 1 115 ? 1.263 16.977 -2.130 1.00 83.06 115 PRO A N 1
ATOM 901 C CA . PRO A 1 115 ? 1.893 17.346 -0.864 1.00 83.06 115 PRO A CA 1
ATOM 902 C C . PRO A 1 115 ? 0.849 17.394 0.258 1.00 83.06 115 PRO A C 1
ATOM 904 O O . PRO A 1 115 ? -0.169 18.078 0.147 1.00 83.06 115 PRO A O 1
ATOM 907 N N . GLU A 1 116 ? 1.083 16.649 1.334 1.00 78.75 116 GLU A N 1
ATOM 908 C CA . GLU A 1 116 ? 0.214 16.637 2.510 1.00 78.75 116 GLU A CA 1
ATOM 909 C C . GLU A 1 116 ? 0.678 17.674 3.544 1.00 78.75 116 GLU A C 1
ATOM 911 O O . GLU A 1 116 ? 1.833 18.086 3.550 1.00 78.75 116 GLU A O 1
ATOM 916 N N . ALA A 1 117 ? -0.195 18.016 4.497 1.00 78.88 117 ALA A N 1
ATOM 917 C CA . ALA A 1 117 ? 0.042 18.950 5.608 1.00 78.88 117 ALA A CA 1
ATOM 918 C C . ALA A 1 117 ? 1.222 18.616 6.550 1.00 78.88 117 ALA A C 1
ATOM 920 O O . ALA A 1 117 ? 1.417 19.289 7.561 1.00 78.88 117 ALA A O 1
ATOM 921 N N . TRP A 1 118 ? 1.992 17.567 6.261 1.00 80.12 118 TRP A N 1
ATOM 9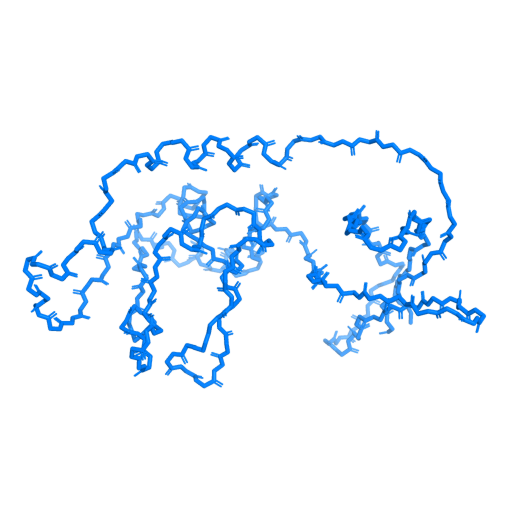22 C CA . TRP A 1 118 ? 3.054 17.042 7.113 1.00 80.12 118 TRP A CA 1
ATOM 923 C C . TRP A 1 118 ? 4.417 16.965 6.411 1.00 80.12 118 TRP A C 1
ATOM 925 O O . TRP A 1 118 ? 5.253 16.143 6.781 1.00 80.12 118 TRP A O 1
ATOM 935 N N . THR A 1 119 ? 4.693 17.851 5.446 1.00 83.00 119 THR A N 1
ATOM 936 C CA . THR A 1 119 ? 5.993 17.988 4.739 1.00 83.00 119 THR A CA 1
ATOM 937 C C . THR A 1 119 ? 6.431 16.766 3.918 1.00 83.00 119 THR A C 1
ATOM 939 O O . THR A 1 119 ? 7.574 16.692 3.465 1.00 83.00 119 THR A O 1
ATOM 942 N N . TYR A 1 120 ? 5.526 15.810 3.704 1.00 84.44 120 TYR A N 1
ATOM 943 C CA . TYR A 1 120 ? 5.712 14.663 2.820 1.00 84.44 120 TYR A CA 1
ATOM 944 C C . TYR A 1 120 ? 4.554 14.575 1.828 1.00 84.44 120 TYR A C 1
ATOM 946 O O . TYR A 1 120 ? 3.461 15.082 2.075 1.00 84.44 120 TYR A O 1
ATOM 954 N N . ASP A 1 121 ? 4.789 13.902 0.706 1.00 86.31 121 ASP A N 1
ATOM 955 C CA . ASP A 1 121 ? 3.738 13.677 -0.279 1.00 86.31 121 ASP A CA 1
ATOM 956 C C . ASP A 1 121 ? 2.887 12.465 0.091 1.00 86.31 121 ASP A C 1
ATOM 958 O O . ASP A 1 121 ? 3.413 11.403 0.437 1.00 86.31 121 ASP A O 1
ATOM 962 N N . ASN A 1 122 ? 1.577 12.589 -0.082 1.00 86.69 122 ASN A N 1
ATOM 963 C CA . ASN A 1 122 ? 0.672 11.459 -0.035 1.00 86.69 122 ASN A CA 1
ATOM 964 C C . ASN A 1 122 ? 0.587 10.789 -1.410 1.00 86.69 122 ASN A C 1
ATOM 966 O O . ASN A 1 122 ? 0.240 11.436 -2.397 1.00 86.69 122 ASN A O 1
ATOM 970 N N . THR A 1 123 ? 0.877 9.489 -1.476 1.00 86.94 123 THR A N 1
ATOM 971 C CA . THR A 1 123 ? 0.745 8.680 -2.701 1.00 86.94 123 THR A CA 1
ATOM 972 C C . THR A 1 123 ? -0.692 8.259 -2.995 1.00 86.94 123 THR A C 1
ATOM 974 O O . THR A 1 123 ? -0.973 7.794 -4.094 1.00 86.94 123 THR A O 1
ATOM 977 N N . ASN A 1 124 ? -1.598 8.394 -2.024 1.00 88.44 124 ASN A N 1
ATOM 978 C CA . ASN A 1 124 ? -2.962 7.871 -2.060 1.00 88.44 124 ASN A CA 1
ATOM 979 C C . ASN A 1 124 ? -3.049 6.349 -2.276 1.00 88.44 124 ASN A C 1
ATOM 981 O O . ASN A 1 124 ? -4.095 5.832 -2.676 1.00 88.44 124 ASN A O 1
ATOM 985 N N . GLU A 1 125 ? -1.980 5.610 -1.959 1.00 87.69 125 GLU A N 1
ATOM 986 C CA . GLU A 1 125 ? -1.981 4.143 -2.005 1.00 87.69 125 GLU A CA 1
ATOM 987 C C . GLU A 1 125 ? -2.982 3.546 -1.010 1.00 87.69 125 GLU A C 1
ATOM 989 O O . GLU A 1 125 ? -3.762 2.672 -1.377 1.00 87.69 125 GLU A O 1
ATOM 994 N N . LEU A 1 126 ? -3.041 4.080 0.214 1.00 89.19 126 LEU A N 1
ATOM 995 C CA . LEU A 1 126 ? -4.086 3.751 1.187 1.00 89.19 126 LEU A CA 1
ATOM 996 C C . LEU A 1 126 ? -5.270 4.707 1.030 1.00 89.19 126 LEU A C 1
ATOM 998 O O . LEU A 1 126 ? -5.253 5.838 1.527 1.00 89.19 126 LEU A O 1
ATOM 1002 N N . GLY A 1 127 ? -6.289 4.234 0.320 1.00 88.00 127 GLY A N 1
ATOM 1003 C CA . GLY A 1 127 ? -7.497 4.970 -0.010 1.00 88.00 127 GLY A CA 1
ATOM 1004 C C . GLY A 1 127 ? -8.714 4.541 0.803 1.00 88.00 127 GLY A C 1
ATOM 1005 O O . GLY A 1 127 ? -8.643 3.710 1.708 1.00 88.00 127 GLY A O 1
ATOM 1006 N N . LEU A 1 128 ? -9.870 5.122 0.479 1.00 85.50 128 LEU A N 1
ATOM 1007 C CA . LEU A 1 128 ? -11.100 4.901 1.247 1.00 85.50 128 LEU A CA 1
ATOM 1008 C C . LEU A 1 128 ? -11.538 3.426 1.250 1.00 85.50 128 LEU A C 1
ATOM 1010 O O . LEU A 1 128 ? -12.007 2.928 2.271 1.00 85.50 128 LEU A O 1
ATOM 1014 N N . ILE A 1 129 ? -11.374 2.722 0.127 1.00 86.44 129 ILE A N 1
ATOM 1015 C CA . ILE A 1 129 ? -11.760 1.309 0.017 1.00 86.44 129 ILE A CA 1
ATOM 1016 C C . ILE A 1 129 ? -10.875 0.433 0.899 1.00 86.44 129 ILE A C 1
ATOM 1018 O O . ILE A 1 129 ? -11.391 -0.436 1.599 1.00 86.44 129 ILE A O 1
ATOM 1022 N N . GLU A 1 130 ? -9.570 0.693 0.920 1.00 88.06 130 GLU A N 1
ATOM 1023 C CA . GLU A 1 130 ? -8.630 -0.040 1.766 1.00 88.06 130 GLU A CA 1
ATOM 1024 C C . GLU A 1 130 ? -8.956 0.146 3.264 1.00 88.06 130 GLU A C 1
ATOM 1026 O O . GLU A 1 130 ? -8.942 -0.824 4.029 1.00 88.06 130 GLU A O 1
ATOM 1031 N N . TYR A 1 131 ? -9.346 1.357 3.689 1.00 87.50 131 TYR A N 1
ATOM 1032 C CA . TYR A 1 131 ? -9.816 1.607 5.061 1.00 87.50 131 TYR A CA 1
ATOM 1033 C C . TYR A 1 131 ? -11.129 0.885 5.381 1.00 87.50 131 TYR A C 1
ATOM 1035 O O . TYR A 1 131 ? -11.235 0.257 6.433 1.00 87.50 131 TYR A O 1
ATOM 1043 N N . LEU A 1 132 ? -12.114 0.930 4.482 1.00 85.94 132 LEU A N 1
ATOM 1044 C CA . LEU A 1 132 ? -13.397 0.246 4.678 1.00 85.94 132 LEU A CA 1
ATOM 1045 C C . LEU A 1 132 ? -13.227 -1.270 4.798 1.00 85.94 132 LEU A C 1
ATOM 1047 O O . LEU A 1 132 ? -13.826 -1.875 5.682 1.00 85.94 132 LEU A O 1
ATOM 1051 N N . GLN A 1 133 ? -12.391 -1.872 3.951 1.00 86.12 133 GLN A N 1
ATOM 1052 C CA . GLN A 1 133 ? -12.093 -3.305 4.016 1.00 86.12 133 GLN A CA 1
ATOM 1053 C C . GLN A 1 133 ? -11.408 -3.682 5.331 1.00 86.12 133 GLN A C 1
ATOM 1055 O O . GLN A 1 133 ? -11.771 -4.680 5.941 1.00 86.12 133 GLN A O 1
ATOM 1060 N N . SER A 1 134 ? -10.467 -2.858 5.798 1.00 86.69 134 SER A N 1
ATOM 1061 C CA . SER A 1 134 ? -9.770 -3.091 7.070 1.00 86.69 134 SER A CA 1
ATOM 1062 C C . SER A 1 134 ? -10.719 -2.993 8.267 1.00 86.69 134 SER A C 1
ATOM 1064 O O . SER A 1 134 ? -10.639 -3.787 9.200 1.00 86.69 134 SER A O 1
ATOM 1066 N N . CYS A 1 135 ? -11.652 -2.041 8.226 1.00 87.75 135 CYS A N 1
ATOM 1067 C CA . CYS A 1 135 ? -12.713 -1.909 9.218 1.00 87.75 135 CYS A CA 1
ATOM 1068 C C . CYS A 1 135 ? -13.684 -3.097 9.204 1.00 87.75 135 CYS A C 1
ATOM 1070 O O . CYS A 1 135 ? -14.036 -3.586 10.273 1.00 87.75 135 CYS A O 1
ATOM 1072 N N . ASP A 1 136 ? -14.084 -3.586 8.028 1.00 86.75 136 ASP A N 1
ATOM 1073 C CA . ASP A 1 136 ? -14.928 -4.782 7.891 1.00 86.75 136 ASP A CA 1
ATOM 1074 C C . ASP A 1 136 ? -14.230 -6.028 8.460 1.00 86.75 136 ASP A C 1
ATOM 1076 O O . ASP A 1 136 ? -14.797 -6.748 9.284 1.00 86.75 136 ASP A O 1
ATOM 1080 N N . ASP A 1 137 ? -12.956 -6.217 8.105 1.00 88.44 137 ASP A N 1
ATOM 1081 C CA . ASP A 1 137 ? -12.123 -7.330 8.564 1.00 88.44 137 ASP A CA 1
ATOM 1082 C C . ASP A 1 137 ? -11.999 -7.372 10.099 1.00 88.44 137 ASP A C 1
ATOM 1084 O O . ASP A 1 137 ? -12.114 -8.443 10.702 1.00 88.44 137 ASP A O 1
ATOM 1088 N N . SER A 1 138 ? -11.839 -6.209 10.735 1.00 86.81 138 SER A N 1
ATOM 1089 C CA . SER A 1 138 ? -11.675 -6.083 12.191 1.00 86.81 138 SER A CA 1
ATOM 1090 C C . SER A 1 138 ? -12.963 -5.719 12.944 1.00 86.81 138 SER A C 1
ATOM 1092 O O . SER A 1 138 ? -12.927 -5.532 14.161 1.00 86.81 138 SER A O 1
ATOM 1094 N N . LYS A 1 139 ? -14.114 -5.639 12.259 1.00 88.50 139 LYS A N 1
ATOM 1095 C CA . LYS A 1 139 ? -15.430 -5.252 12.819 1.00 88.50 139 LYS A CA 1
ATOM 1096 C C . LYS A 1 139 ? -15.429 -3.896 13.537 1.00 88.50 139 LYS A C 1
ATOM 1098 O O . LYS A 1 139 ? -16.060 -3.729 14.582 1.00 88.50 139 LYS A O 1
ATOM 1103 N N . ILE A 1 140 ? -14.721 -2.935 12.962 1.00 86.38 140 ILE A N 1
ATOM 1104 C CA . ILE A 1 140 ? -14.584 -1.566 13.458 1.00 86.38 140 ILE A CA 1
ATOM 1105 C C . ILE A 1 140 ? -15.521 -0.663 12.653 1.00 86.38 140 ILE A C 1
ATOM 1107 O O . ILE A 1 140 ? -15.585 -0.769 11.430 1.00 86.38 140 ILE A O 1
ATOM 1111 N N . GLU A 1 141 ? -16.214 0.271 13.300 1.00 76.94 141 GLU A N 1
ATOM 1112 C CA . GLU A 1 141 ? -16.975 1.293 12.578 1.00 76.94 141 GLU A CA 1
ATOM 1113 C C . GLU A 1 141 ? -16.045 2.403 12.064 1.00 76.94 141 GLU A C 1
ATOM 1115 O O . GLU A 1 141 ? -15.268 2.984 12.826 1.00 76.94 141 GLU A O 1
ATOM 1120 N N . LEU A 1 142 ? -16.130 2.722 10.769 1.00 76.44 142 LEU A N 1
ATOM 1121 C CA . LEU A 1 142 ? -15.415 3.852 10.173 1.00 76.44 142 LEU A CA 1
ATOM 1122 C C . LEU A 1 142 ? -16.253 5.127 10.313 1.00 76.44 142 LEU A C 1
ATOM 1124 O O . LEU A 1 142 ? -17.395 5.169 9.851 1.00 76.44 142 LEU A O 1
ATOM 1128 N N . GLY A 1 143 ? -15.691 6.183 10.899 1.00 71.31 143 GLY A N 1
ATOM 1129 C CA . GLY A 1 143 ? -16.366 7.475 11.016 1.00 71.31 143 GLY A CA 1
ATOM 1130 C C . GLY A 1 143 ? -15.627 8.616 10.347 1.00 71.31 143 GLY A C 1
ATOM 1131 O O . GLY A 1 143 ? -14.423 8.780 10.531 1.00 71.31 143 GLY A O 1
ATOM 1132 N N . PHE A 1 144 ? -16.390 9.456 9.648 1.00 67.44 144 PHE A N 1
ATOM 1133 C CA . PHE A 1 144 ? -15.891 10.667 9.010 1.00 67.44 144 PHE A CA 1
ATOM 1134 C C . PHE A 1 144 ? -15.808 11.831 9.988 1.00 67.44 144 PHE A C 1
ATOM 1136 O O . PHE A 1 144 ? -16.812 12.239 10.568 1.00 67.44 144 PHE A O 1
ATOM 1143 N N . TYR A 1 145 ? -14.599 12.366 10.165 1.00 57.56 145 TYR A N 1
ATOM 1144 C CA . TYR A 1 145 ? -14.355 13.532 11.003 1.00 57.56 145 TYR A CA 1
ATOM 1145 C C . TYR A 1 145 ? -14.096 14.757 10.129 1.00 57.56 145 TYR A C 1
ATOM 1147 O O . TYR A 1 145 ? -13.071 14.839 9.461 1.00 57.56 145 TYR A O 1
ATOM 1155 N N . LEU A 1 146 ? -15.038 15.699 10.129 1.00 55.97 146 LEU A N 1
ATOM 1156 C CA . LEU A 1 146 ? -14.921 16.974 9.429 1.00 55.97 146 LEU A CA 1
ATOM 1157 C C . LEU A 1 146 ? -14.702 18.074 10.475 1.00 55.97 146 LEU A C 1
ATOM 1159 O O . LEU A 1 146 ? -15.659 18.524 11.101 1.00 55.97 146 LEU A O 1
ATOM 1163 N N . GLU A 1 147 ? -13.459 18.508 10.675 1.00 45.53 147 GLU A N 1
ATOM 1164 C CA . GLU A 1 147 ? -13.167 19.759 11.387 1.00 45.53 147 GLU A CA 1
ATOM 1165 C C . GLU A 1 147 ? -12.588 20.774 10.404 1.00 45.53 147 GLU A C 1
ATOM 1167 O O . GLU A 1 147 ? -11.611 20.495 9.711 1.00 45.53 147 GLU A O 1
ATOM 1172 N N . GLY A 1 148 ? -13.205 21.953 10.330 1.00 53.56 148 GLY A N 1
ATOM 1173 C CA . GLY A 1 148 ? -12.786 23.027 9.434 1.00 53.56 148 GLY A CA 1
ATOM 1174 C C . GLY A 1 148 ? -13.804 24.170 9.374 1.00 53.56 148 GLY A C 1
ATOM 1175 O O . GLY A 1 148 ? -14.899 24.051 9.933 1.00 53.56 148 GLY A O 1
ATOM 1176 N N . PRO A 1 149 ? -13.462 25.300 8.728 1.00 50.09 149 PRO A N 1
ATOM 1177 C CA . PRO A 1 149 ? -14.412 26.383 8.506 1.00 50.09 149 PRO A CA 1
ATOM 1178 C C . PRO A 1 149 ? -15.623 25.872 7.717 1.00 50.09 149 PRO A C 1
ATOM 1180 O O . PRO A 1 149 ? -15.489 25.051 6.812 1.00 50.09 149 PRO A O 1
ATOM 1183 N N . VAL A 1 150 ? -16.812 26.377 8.059 1.00 53.22 150 VAL A N 1
ATOM 1184 C CA . VAL A 1 150 ? -18.041 26.101 7.307 1.00 53.22 150 VAL A CA 1
ATOM 1185 C C . VAL A 1 150 ? -17.847 26.620 5.883 1.00 53.22 150 VAL A C 1
ATOM 1187 O O . VAL A 1 150 ? -17.828 27.830 5.655 1.00 53.22 150 VAL A O 1
ATOM 1190 N N . ILE A 1 151 ? -17.658 25.700 4.939 1.00 54.12 151 ILE A N 1
ATOM 1191 C CA . ILE A 1 151 ? -17.573 26.004 3.511 1.00 54.12 151 ILE A CA 1
ATOM 1192 C C . ILE A 1 151 ? -18.956 26.457 3.041 1.00 54.12 151 ILE A C 1
ATOM 1194 O O . ILE A 1 151 ? -19.977 25.921 3.479 1.00 54.12 151 ILE A O 1
ATOM 1198 N N . SER A 1 152 ? -19.001 27.476 2.183 1.00 46.28 152 SER A N 1
ATOM 1199 C CA . SER A 1 152 ? -20.268 27.970 1.650 1.00 46.28 152 SER A CA 1
ATOM 1200 C C . SER A 1 152 ? -20.946 26.881 0.811 1.00 46.28 152 SER A C 1
ATOM 1202 O O . SER A 1 152 ? -20.266 26.077 0.178 1.00 46.28 152 SER A O 1
ATOM 1204 N N . GLU A 1 153 ? -22.280 26.850 0.769 1.00 48.31 153 GLU A N 1
ATOM 1205 C CA . GLU A 1 153 ? -23.031 25.850 -0.010 1.00 48.31 153 GLU A CA 1
ATOM 1206 C C . GLU A 1 153 ? -22.599 25.802 -1.488 1.00 48.31 153 GLU A C 1
ATOM 1208 O O . GLU A 1 153 ? -22.561 24.737 -2.104 1.00 48.31 153 GLU A O 1
ATOM 1213 N N . THR A 1 154 ? -22.190 26.947 -2.039 1.00 54.47 154 THR A N 1
ATOM 1214 C CA . THR A 1 154 ? -21.669 27.073 -3.405 1.00 54.47 154 THR A CA 1
ATOM 1215 C C . THR A 1 154 ? -20.301 26.421 -3.610 1.00 54.47 154 THR A C 1
ATOM 1217 O O . THR A 1 154 ? -20.007 25.986 -4.721 1.00 54.47 154 THR A O 1
ATOM 1220 N N . ASP A 1 155 ? -19.503 26.288 -2.550 1.00 49.59 155 ASP A N 1
ATOM 1221 C CA . ASP A 1 155 ? -18.169 25.675 -2.567 1.00 49.59 155 ASP A CA 1
ATOM 1222 C C . ASP A 1 155 ? -18.187 24.210 -2.100 1.00 49.59 155 ASP A C 1
ATOM 1224 O O . ASP A 1 155 ? -17.148 23.552 -2.079 1.00 49.59 155 ASP A O 1
ATOM 1228 N N . LEU A 1 156 ? -19.358 23.666 -1.742 1.00 53.75 156 LEU A N 1
ATOM 1229 C CA . LEU A 1 156 ? -19.505 22.261 -1.347 1.00 53.75 156 LEU A CA 1
ATOM 1230 C C . LEU A 1 156 ? -19.422 21.289 -2.532 1.00 53.75 156 LEU A C 1
ATOM 1232 O O . LEU A 1 156 ? -19.225 20.095 -2.322 1.00 53.75 156 LEU A O 1
ATOM 1236 N N . GLN A 1 157 ? -19.569 21.767 -3.771 1.00 48.19 157 GLN A N 1
ATOM 1237 C CA . GLN A 1 157 ? -19.647 20.920 -4.972 1.00 48.19 157 GLN A CA 1
ATOM 1238 C C . GLN A 1 157 ? -18.490 19.917 -5.159 1.00 48.19 157 GLN A C 1
ATOM 1240 O O . GLN A 1 157 ? -18.770 18.795 -5.570 1.00 48.19 157 GLN A O 1
ATOM 1245 N N . PRO A 1 158 ? -17.220 20.222 -4.823 1.00 50.53 158 PRO A N 1
ATOM 1246 C CA . PRO A 1 158 ? -16.138 19.233 -4.884 1.00 50.53 158 PRO A CA 1
ATOM 1247 C C . PRO A 1 158 ? -16.267 18.111 -3.838 1.00 50.53 158 PRO A C 1
ATOM 1249 O O . PRO A 1 158 ? -15.702 17.034 -4.015 1.00 50.53 158 PRO A O 1
ATOM 1252 N N . TYR A 1 159 ? -16.993 18.359 -2.744 1.00 45.16 159 TYR A N 1
ATOM 1253 C CA . TYR A 1 159 ? -17.153 17.446 -1.608 1.00 45.16 159 TYR A CA 1
ATOM 1254 C C . TYR A 1 159 ? -18.484 16.679 -1.647 1.00 45.16 159 TYR A C 1
ATOM 1256 O O . TYR A 1 159 ? -18.603 15.614 -1.043 1.00 45.16 159 TYR A O 1
ATOM 1264 N N . ILE A 1 160 ? -19.483 17.195 -2.367 1.00 41.12 160 ILE A N 1
ATOM 1265 C CA . ILE A 1 160 ? -20.780 16.548 -2.574 1.00 41.12 160 ILE A CA 1
ATOM 1266 C C . ILE A 1 160 ? -20.673 15.583 -3.758 1.00 41.12 160 ILE A C 1
ATOM 1268 O O . ILE A 1 160 ? -20.607 15.987 -4.915 1.00 41.12 160 ILE A O 1
ATOM 1272 N N . CYS A 1 161 ? -20.730 14.279 -3.490 1.00 42.97 161 CYS A N 1
ATOM 1273 C CA . CYS A 1 161 ? -20.878 13.289 -4.551 1.00 42.97 161 CYS A CA 1
ATOM 1274 C C . CYS A 1 161 ? -22.317 13.326 -5.081 1.00 42.97 161 CYS A C 1
ATOM 1276 O O . CYS A 1 161 ? -23.261 12.944 -4.387 1.00 42.97 161 CYS A O 1
ATOM 1278 N N . HIS A 1 162 ? -22.507 13.718 -6.334 1.00 34.62 162 HIS A N 1
ATOM 1279 C CA . HIS A 1 162 ? -23.696 13.341 -7.094 1.00 34.62 162 HIS A CA 1
ATOM 1280 C C . HIS A 1 162 ? -23.346 12.134 -7.968 1.00 34.62 162 HIS A C 1
ATOM 1282 O O . HIS A 1 162 ? -23.062 12.276 -9.150 1.00 34.62 162 HIS A O 1
ATOM 1288 N N . GLY A 1 163 ? -23.343 10.941 -7.364 1.00 35.19 163 GLY A N 1
ATOM 1289 C CA . GLY A 1 163 ? -23.309 9.676 -8.103 1.00 35.19 163 GLY A CA 1
ATOM 1290 C C . GLY A 1 163 ? -22.249 8.668 -7.651 1.00 35.19 163 GLY A C 1
ATOM 1291 O O . GLY A 1 163 ? -21.065 8.971 -7.580 1.00 35.19 163 GLY A O 1
ATOM 1292 N N . ASP A 1 164 ? -22.717 7.436 -7.442 1.00 40.03 164 ASP A N 1
ATOM 1293 C CA . ASP A 1 164 ? -21.985 6.192 -7.708 1.00 40.03 164 ASP A CA 1
ATOM 1294 C C . ASP A 1 164 ? -20.856 5.736 -6.766 1.00 40.03 164 ASP A C 1
ATOM 1296 O O . ASP A 1 164 ? -19.943 5.033 -7.194 1.00 40.03 164 ASP A O 1
ATOM 1300 N N . PHE A 1 165 ? -20.997 5.944 -5.451 1.00 39.78 165 PHE A N 1
ATOM 1301 C CA . PHE A 1 165 ? -20.191 5.195 -4.467 1.00 39.78 165 PHE A CA 1
ATOM 1302 C C . PHE A 1 165 ? -20.231 3.669 -4.719 1.00 39.78 165 PHE A C 1
ATOM 1304 O O . PHE A 1 165 ? -19.213 2.993 -4.626 1.00 39.78 165 PHE A O 1
ATOM 1311 N N . GLY A 1 166 ? -21.391 3.133 -5.129 1.00 35.34 166 GLY A N 1
ATOM 1312 C CA . GLY A 1 166 ? -21.565 1.710 -5.441 1.00 35.34 166 GLY A CA 1
ATOM 1313 C C . GLY A 1 166 ? -20.832 1.223 -6.700 1.00 35.34 166 GLY A C 1
ATOM 1314 O O . GLY A 1 166 ? -20.280 0.127 -6.682 1.00 35.34 166 GLY A O 1
ATOM 1315 N N . LYS A 1 167 ? -20.754 2.023 -7.776 1.00 33.53 167 LYS A N 1
ATOM 1316 C CA . LYS A 1 167 ? -20.092 1.580 -9.022 1.00 33.53 167 LYS A CA 1
ATOM 1317 C C . LYS A 1 167 ? -18.570 1.625 -8.927 1.00 33.53 167 LYS A C 1
ATOM 1319 O O . LYS A 1 167 ? -17.897 0.797 -9.534 1.00 33.53 167 LYS A O 1
ATOM 1324 N N . SER A 1 168 ? -18.018 2.557 -8.149 1.00 38.00 168 SER A N 1
ATOM 1325 C CA . SER A 1 168 ? -16.569 2.639 -7.919 1.00 38.00 168 SER A CA 1
ATOM 1326 C C . SER A 1 168 ? -16.037 1.430 -7.137 1.00 38.00 168 SER A C 1
ATOM 1328 O O . SER A 1 168 ? -14.928 0.971 -7.403 1.00 38.00 168 SER A O 1
ATOM 1330 N N . VAL A 1 169 ? -16.845 0.871 -6.226 1.00 37.69 169 VAL A N 1
ATOM 1331 C CA . VAL A 1 169 ? -16.536 -0.375 -5.500 1.00 37.69 169 VAL A CA 1
ATOM 1332 C C . VAL A 1 169 ? -16.563 -1.586 -6.444 1.00 37.69 169 VAL A C 1
ATOM 1334 O O . VAL A 1 169 ? -15.640 -2.400 -6.414 1.00 37.69 169 VAL A O 1
ATOM 1337 N N . GLU A 1 170 ? -17.561 -1.681 -7.330 1.00 31.11 170 GLU A N 1
ATOM 1338 C CA . GLU A 1 170 ? -17.659 -2.764 -8.324 1.00 31.11 170 GLU A CA 1
ATOM 1339 C C . GLU A 1 170 ? -16.495 -2.751 -9.333 1.00 31.11 170 GLU A C 1
ATOM 1341 O O . GLU A 1 170 ? -15.925 -3.801 -9.629 1.00 31.11 170 GLU A O 1
ATOM 1346 N N . LEU A 1 171 ? -16.080 -1.575 -9.822 1.00 32.22 171 LEU A N 1
ATOM 1347 C CA . LEU A 1 171 ? -14.941 -1.441 -10.745 1.00 32.22 171 LEU A CA 1
ATOM 1348 C C . LEU A 1 171 ? -13.604 -1.844 -10.101 1.00 32.22 171 LEU A C 1
ATOM 1350 O O . LEU A 1 171 ? -12.780 -2.489 -10.753 1.00 32.22 171 LEU A O 1
ATOM 1354 N N . TYR A 1 172 ? -13.398 -1.517 -8.821 1.00 32.62 172 TYR A N 1
ATOM 1355 C CA . TYR A 1 172 ? -12.212 -1.947 -8.073 1.00 32.62 172 TYR A CA 1
ATOM 1356 C C . TYR A 1 172 ? -12.167 -3.474 -7.933 1.00 32.62 172 TYR A C 1
ATOM 1358 O O . TYR A 1 172 ? -11.140 -4.095 -8.215 1.00 32.62 172 TYR A O 1
ATOM 1366 N N . GLN A 1 173 ? -13.301 -4.097 -7.594 1.00 27.53 173 GLN A N 1
ATOM 1367 C CA . GLN A 1 173 ? -13.406 -5.551 -7.495 1.00 27.53 173 GLN A CA 1
ATOM 1368 C C . GLN A 1 173 ? -13.131 -6.243 -8.842 1.00 27.53 173 GLN A C 1
ATOM 1370 O O . GLN A 1 173 ? -12.466 -7.271 -8.852 1.00 27.53 173 GLN A O 1
ATOM 1375 N N . ILE A 1 174 ? -13.532 -5.658 -9.977 1.00 28.02 174 ILE A N 1
ATOM 1376 C CA . ILE A 1 174 ? -13.229 -6.189 -11.321 1.00 28.02 174 ILE A CA 1
ATOM 1377 C C . ILE A 1 174 ? -11.730 -6.101 -11.651 1.00 28.02 174 ILE A C 1
ATOM 1379 O O . ILE A 1 174 ? -11.174 -7.043 -12.203 1.00 28.02 174 ILE A O 1
ATOM 1383 N N . SER A 1 175 ? -11.050 -5.009 -11.287 1.00 32.12 175 SER A N 1
ATOM 1384 C CA . SER A 1 175 ? -9.623 -4.823 -11.609 1.00 32.12 175 SER A CA 1
ATOM 1385 C C . SER A 1 175 ? -8.656 -5.767 -10.885 1.00 32.12 175 SER A C 1
ATOM 1387 O O . SER A 1 175 ? -7.500 -5.888 -11.281 1.00 32.12 175 SER A O 1
ATOM 1389 N N . THR A 1 176 ? -9.118 -6.429 -9.823 1.00 38.25 176 THR A N 1
ATOM 1390 C CA . THR A 1 176 ? -8.295 -7.338 -9.008 1.00 38.25 176 THR A CA 1
ATOM 1391 C C . THR A 1 176 ? -8.313 -8.788 -9.504 1.00 38.25 176 THR A C 1
ATOM 1393 O O . THR A 1 176 ? -7.561 -9.605 -8.975 1.00 38.25 176 THR A O 1
ATOM 1396 N N . TYR A 1 177 ? -9.113 -9.113 -10.531 1.00 29.02 177 TYR A N 1
ATOM 1397 C CA . TYR A 1 177 ? -9.201 -10.456 -11.111 1.00 29.02 177 TYR A CA 1
ATOM 1398 C C . TYR A 1 177 ? -8.776 -10.471 -12.599 1.00 29.02 177 TYR A C 1
ATOM 1400 O O . TYR A 1 177 ? -9.395 -9.829 -13.441 1.00 29.02 177 TYR A O 1
ATOM 1408 N N . ASP A 1 178 ? -7.742 -11.283 -12.867 1.00 28.80 178 ASP A N 1
ATOM 1409 C CA . ASP A 1 178 ? -7.228 -11.831 -14.142 1.00 28.80 178 ASP A CA 1
ATOM 1410 C C . ASP A 1 178 ? -6.377 -10.966 -15.106 1.00 28.80 178 ASP A C 1
ATOM 1412 O O . ASP A 1 178 ? -6.811 -9.936 -15.608 1.00 28.80 178 ASP A O 1
ATOM 1416 N N . ILE A 1 179 ? -5.177 -11.484 -15.454 1.00 24.48 179 ILE A N 1
ATOM 1417 C CA . ILE A 1 179 ? -4.777 -11.963 -16.806 1.00 24.48 179 ILE A CA 1
ATOM 1418 C C . ILE A 1 179 ? -3.396 -12.666 -16.748 1.00 24.48 179 ILE A C 1
ATOM 1420 O O . ILE A 1 179 ? -2.427 -12.147 -16.200 1.00 24.48 179 ILE A O 1
ATOM 1424 N N . THR A 1 180 ? -3.293 -13.850 -17.367 1.00 26.17 180 THR A N 1
ATOM 1425 C CA . THR A 1 180 ? -2.054 -14.625 -17.601 1.00 26.17 180 THR A CA 1
ATOM 1426 C C . THR A 1 180 ? -1.686 -14.588 -19.089 1.00 26.17 180 THR A C 1
ATOM 1428 O O . THR A 1 180 ? -2.526 -15.019 -19.873 1.00 26.17 180 THR A O 1
ATOM 1431 N N . VAL A 1 181 ? -0.466 -14.176 -19.497 1.00 22.17 181 VAL A N 1
ATOM 1432 C CA . VAL A 1 181 ? 0.135 -14.512 -20.822 1.00 22.17 181 VAL A CA 1
ATOM 1433 C C . VAL A 1 181 ? 1.685 -14.483 -20.811 1.00 22.17 181 VAL A C 1
ATOM 1435 O O . VAL A 1 181 ? 2.320 -13.577 -20.277 1.00 22.17 181 VAL A O 1
ATOM 1438 N N . ASP A 1 182 ? 2.265 -15.459 -21.513 1.00 22.92 182 ASP A N 1
ATOM 1439 C CA . ASP A 1 182 ? 3.640 -15.989 -21.567 1.00 22.92 182 ASP A CA 1
ATOM 1440 C C . ASP A 1 182 ? 4.663 -15.249 -22.499 1.00 22.92 182 ASP A C 1
ATOM 1442 O O . ASP A 1 182 ? 4.245 -14.645 -23.488 1.00 22.92 182 ASP A O 1
ATOM 1446 N N . ILE A 1 183 ? 5.974 -15.333 -22.165 1.00 25.09 183 ILE A N 1
ATOM 1447 C CA . ILE A 1 183 ? 7.270 -15.194 -22.934 1.00 25.09 183 ILE A CA 1
ATOM 1448 C C . ILE A 1 183 ? 7.966 -13.820 -23.321 1.00 25.09 183 ILE A C 1
ATOM 1450 O O . ILE A 1 183 ? 7.459 -13.101 -24.177 1.00 25.09 183 ILE A O 1
ATOM 1454 N N . THR A 1 184 ? 9.169 -13.593 -22.707 1.00 30.31 184 THR A N 1
ATOM 1455 C CA . THR A 1 184 ? 10.525 -12.917 -22.966 1.00 30.31 184 THR A CA 1
ATOM 1456 C C . THR A 1 184 ? 10.766 -11.553 -23.673 1.00 30.31 184 THR A C 1
ATOM 1458 O O . THR A 1 184 ? 9.974 -11.218 -24.555 1.00 30.31 184 THR A O 1
ATOM 1461 N N . PRO A 1 185 ? 11.896 -10.796 -23.394 1.00 36.41 185 PRO A N 1
ATOM 1462 C CA . PRO A 1 185 ? 13.169 -11.114 -22.660 1.00 36.41 185 PRO A CA 1
ATOM 1463 C C . PRO A 1 185 ? 13.515 -10.372 -21.336 1.00 36.41 185 PRO A C 1
ATOM 1465 O O . PRO A 1 185 ? 13.082 -9.264 -21.101 1.00 36.41 185 PRO A O 1
ATOM 1468 N N . ASP A 1 186 ? 14.372 -10.970 -20.499 1.00 40.34 186 ASP A N 1
ATOM 1469 C CA . ASP A 1 186 ? 14.442 -10.857 -19.020 1.00 40.34 186 ASP A CA 1
ATOM 1470 C C . ASP A 1 186 ? 15.009 -9.567 -18.353 1.00 40.34 186 ASP A C 1
ATOM 1472 O O . ASP A 1 186 ? 15.970 -8.959 -18.809 1.00 40.34 186 ASP A O 1
ATOM 1476 N N . ILE A 1 187 ? 14.421 -9.207 -17.204 1.00 43.66 187 ILE A N 1
ATOM 1477 C CA . ILE A 1 187 ? 14.764 -8.216 -16.163 1.00 43.66 187 ILE A CA 1
ATOM 1478 C C . ILE A 1 187 ? 15.029 -9.011 -14.883 1.00 43.66 187 ILE A C 1
ATOM 1480 O O . ILE A 1 187 ? 14.253 -9.908 -14.579 1.00 43.66 187 ILE A O 1
ATOM 1484 N N . THR A 1 188 ? 16.051 -8.696 -14.091 1.00 36.44 188 THR A N 1
ATOM 1485 C CA . THR A 1 188 ? 16.243 -9.346 -12.782 1.00 36.44 188 THR A CA 1
ATOM 1486 C C . THR A 1 188 ? 15.925 -8.362 -11.657 1.00 36.44 188 THR A C 1
ATOM 1488 O O . THR A 1 188 ? 16.256 -7.182 -11.714 1.00 36.44 188 THR A O 1
ATOM 1491 N N . LEU A 1 189 ? 15.216 -8.816 -10.630 1.00 37.53 189 LEU A N 1
ATOM 1492 C CA . LEU A 1 189 ? 14.899 -8.003 -9.457 1.00 37.53 189 LEU A CA 1
ATOM 1493 C C . LEU A 1 189 ? 15.523 -8.640 -8.230 1.00 37.53 189 LEU A C 1
ATOM 1495 O O . LEU A 1 189 ? 15.271 -9.812 -7.950 1.00 37.53 189 LEU A O 1
ATOM 1499 N N . ASP A 1 190 ? 16.313 -7.853 -7.507 1.00 33.88 190 ASP A N 1
ATOM 1500 C CA . ASP A 1 190 ? 17.183 -8.312 -6.433 1.00 33.88 190 ASP A CA 1
ATOM 1501 C C . ASP A 1 190 ? 16.845 -7.583 -5.133 1.00 33.88 190 ASP A C 1
ATOM 1503 O O . ASP A 1 190 ? 16.729 -6.359 -5.102 1.00 33.88 190 ASP A O 1
ATOM 1507 N N . ILE A 1 191 ? 16.763 -8.308 -4.021 1.00 35.19 191 ILE A N 1
ATOM 1508 C CA . ILE A 1 191 ? 16.798 -7.700 -2.683 1.00 35.19 191 ILE A CA 1
ATOM 1509 C C . ILE A 1 191 ? 18.201 -7.950 -2.123 1.00 35.19 191 ILE A C 1
ATOM 1511 O O . ILE A 1 191 ? 18.588 -9.114 -1.937 1.00 35.19 191 ILE A O 1
ATOM 1515 N N . SER A 1 192 ? 19.002 -6.894 -1.931 1.00 36.84 192 SER A N 1
ATOM 1516 C CA . SER A 1 192 ? 20.410 -7.023 -1.511 1.00 36.84 192 SER A CA 1
ATOM 1517 C C . SER A 1 192 ? 20.562 -7.241 -0.016 1.00 36.84 192 SER A C 1
ATOM 1519 O O . SER A 1 192 ? 19.907 -6.532 0.771 1.00 36.84 192 SER A O 1
#

Secondary structure (DSSP, 8-state):
--EEEEEE----TT-----------SS--SSS---EEEE---SS------------PBGGG-TT--BHHHHHHHHHT--SEEE-S-THHHH-SSTT-S--GGGGSS-GGGSPPEE-TTSSEE---S-HHHHHHHHHHHTPEEE----S----GGG-TTTS--S-HHHHHHHHHHHTS--------EEEEEE-

InterPro domains:
  IPR017853 Glycoside hydrolase superfamily [SSF51445] (35-146)
  IPR051563 Glycosyl Hydrolase Family 51 [PTHR31776] (7-141)
  IPR055235 Alpha-L-arabinofuranosidase 1, catalytic domain [PF22848] (74-160)

Sequence (192 aa):
MLGSVGVASKATRGEMMDYLFTLTSEKEVEGVNNPFSITFDVADSSLDFNLIGHLPRMYNNRPNGMRVDLMAELEGLNPSFLGFPGGNKLAGEDPPYYLKWNEIIGLLKDRYRYPEAWTYDNTNELGLIEYLQSCDDSKIELGFYLEGPVISETDLQPYICHGDFGKSVELYQISTYDITVDITPDITLDIS

pLDDT: mean 72.54, std 20.7, range [22.17, 96.38]

Organism: NCBI:txid147567